Protein AF-A0A6G3WHV3-F1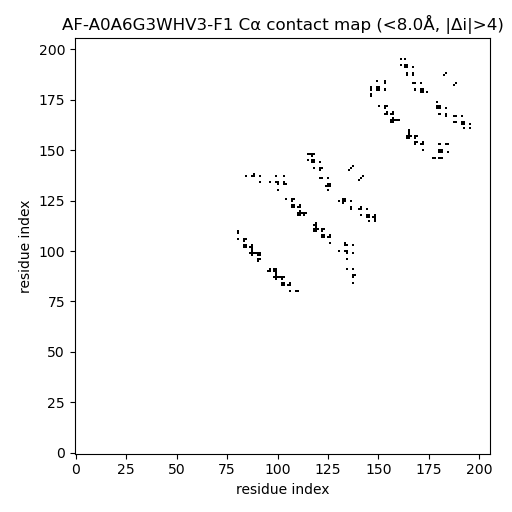 (afdb_monomer)

Secondary structure (DSSP, 8-state):
-HHHHHHHHHHHHHHHHHHHHHHHHHHHHHHHHHHHHHHHHHHHHHHHHHHHHHHHHHHHHHHHHHHHHHHHHHHHHHHHHHHHHHHHHHHHHTT-HHHHHHHHHHHHHHHTT-S-HHHHHHHHHHHHH-HHHHHHIIIIIHHHHHHHHHHHHHHHHHHHS-HHHHHHHHHHHH-S-TTHHHHIIIIIHHHHHHHHHHHHHHHHH-

pLDDT: mean 91.54, std 7.82, range [57.72, 98.31]

Organism: NCBI:txid2706086

InterPro domains:
  IPR005506 Protein of unknown function DUF312, ALF [PF03752] (105-144)

Sequence (206 aa):
ELATRSRVFAEEAMKAATTAADAVKEATDVEAAAREAEAARIEQDTEVGIIAARLKAAQEQEALKRIETQRTQSDQTAQEIRDLIARAQDAFTAGDEAKAVSSGREAAVKLLDSHGTWTRQAAEFALAAGDYEILNWIDVDRPAAQRQDDRETVLALAEMAAPDVAAGAHVALKSQDPDAASQFLEKGVTDTSVEENRVKVFTILG

Radius of gyration: 39.0 Å; Cα contacts (8 Å, |Δi|>4): 143; chains: 1; bounding box: 93×37×110 Å

Mean predicted aligned error: 10.28 Å

Solvent-accessible surface area (backbone atoms only — not comparable to full-atom values): 10532 Å² total; per-residue (Å²): 108,70,71,61,52,52,51,52,53,52,54,51,50,51,52,51,50,50,52,52,51,51,51,52,50,52,51,52,55,52,49,53,51,50,52,54,54,50,53,54,48,52,53,51,53,47,53,52,48,52,51,53,50,52,52,51,52,52,52,49,54,52,52,50,51,51,52,50,53,51,48,52,51,51,53,49,52,54,47,52,42,51,53,25,44,50,50,11,45,53,24,45,77,70,67,37,54,71,56,12,31,55,30,28,50,54,27,29,60,63,32,57,77,44,90,37,64,43,38,18,50,44,24,52,53,21,71,73,72,38,63,69,39,27,52,46,29,66,71,49,44,43,59,53,18,46,44,52,34,31,42,52,51,36,51,54,42,36,76,72,45,59,70,54,35,16,53,52,30,54,52,28,71,68,45,87,54,75,57,34,31,51,53,32,70,76,47,45,50,63,70,39,37,50,66,60,51,50,54,51,52,53,63,76,76,104

Nearest PDB structures (foldseek):
  8w22-assembly1_A  TM=8.937E-01  e=5.347E-03  Streptomyces coelicolor A3(2)
  8w20-assembly1_A  TM=7.762E-01  e=5.638E-03  Streptomyces coelicolor A3(2)

Structure (mmCIF, N/CA/C/O backbone):
data_AF-A0A6G3WHV3-F1
#
_entry.id   AF-A0A6G3WHV3-F1
#
loop_
_atom_site.group_PDB
_atom_site.id
_atom_site.type_symbol
_atom_site.label_atom_id
_atom_site.label_alt_id
_atom_site.label_comp_id
_atom_site.label_asym_id
_atom_site.label_entity_id
_atom_site.label_seq_id
_atom_site.pdbx_PDB_ins_code
_atom_site.Cartn_x
_atom_site.Cartn_y
_atom_site.Cartn_z
_atom_site.occupancy
_atom_site.B_iso_or_equiv
_atom_site.auth_seq_id
_atom_site.auth_comp_id
_atom_site.auth_asym_id
_atom_site.auth_atom_id
_atom_site.pdbx_PDB_model_num
ATOM 1 N N . GLU A 1 1 ? -67.175 0.114 79.453 1.00 65.12 1 GLU A N 1
ATOM 2 C CA . GLU A 1 1 ? -66.944 0.341 78.006 1.00 65.12 1 GLU A CA 1
ATOM 3 C C . GLU A 1 1 ? -65.595 0.973 77.671 1.00 65.12 1 GLU A C 1
ATOM 5 O O . GLU A 1 1 ? -64.853 0.362 76.915 1.00 65.12 1 GLU A O 1
ATOM 10 N N . LEU A 1 2 ? -65.244 2.150 78.211 1.00 71.25 2 LEU A N 1
ATOM 11 C CA . LEU A 1 2 ? -63.997 2.858 77.851 1.00 71.25 2 LEU A CA 1
ATOM 12 C C . LEU A 1 2 ? -62.715 2.044 78.114 1.00 71.25 2 LEU A C 1
ATOM 14 O O . LEU A 1 2 ? -61.867 1.939 77.232 1.00 71.25 2 LEU A O 1
ATOM 18 N N . ALA A 1 3 ? -62.604 1.399 79.280 1.00 74.81 3 ALA A N 1
ATOM 19 C CA . ALA A 1 3 ? -61.461 0.538 79.609 1.00 74.81 3 ALA A CA 1
ATOM 20 C C . ALA A 1 3 ? -61.345 -0.680 78.671 1.00 74.81 3 ALA A C 1
ATOM 22 O O . ALA A 1 3 ? -60.249 -1.073 78.280 1.00 74.81 3 ALA A O 1
ATOM 23 N N . THR A 1 4 ? -62.481 -1.245 78.253 1.00 80.06 4 THR A N 1
ATOM 24 C CA . THR A 1 4 ? -62.535 -2.379 77.322 1.00 80.06 4 THR A CA 1
ATOM 25 C C . THR A 1 4 ? -62.084 -1.974 75.919 1.00 80.06 4 THR A C 1
ATOM 27 O O . THR A 1 4 ? -61.314 -2.704 75.308 1.00 80.06 4 THR A O 1
ATOM 30 N N . ARG A 1 5 ? -62.507 -0.799 75.425 1.00 80.25 5 ARG A N 1
ATOM 31 C CA . ARG A 1 5 ? -62.073 -0.270 74.118 1.00 80.25 5 ARG A CA 1
ATOM 32 C C . ARG A 1 5 ? -60.584 0.087 74.111 1.00 80.25 5 ARG A C 1
ATOM 34 O O . ARG A 1 5 ? -59.896 -0.251 73.160 1.00 80.25 5 ARG A O 1
ATOM 41 N N . SER A 1 6 ? -60.079 0.701 75.184 1.00 84.19 6 SER A N 1
ATOM 42 C CA . SER A 1 6 ? -58.651 1.027 75.331 1.00 84.19 6 SER A CA 1
ATOM 43 C C . SER A 1 6 ? -57.758 -0.220 75.268 1.00 84.19 6 SER A C 1
ATOM 45 O O . SER A 1 6 ? -56.767 -0.234 74.543 1.00 84.19 6 SER A O 1
ATOM 47 N N . ARG A 1 7 ? -58.159 -1.310 75.942 1.00 89.19 7 ARG A N 1
ATOM 48 C CA . ARG A 1 7 ? -57.462 -2.604 75.865 1.00 89.19 7 ARG A CA 1
ATOM 49 C C . ARG A 1 7 ? -57.405 -3.153 74.436 1.00 89.19 7 ARG A C 1
ATOM 51 O O . ARG A 1 7 ? -56.344 -3.577 74.002 1.00 89.19 7 ARG A O 1
ATOM 58 N N . VAL A 1 8 ? -58.519 -3.106 73.703 1.00 89.06 8 VAL A N 1
ATOM 59 C CA . VAL A 1 8 ? -58.585 -3.589 72.311 1.00 89.06 8 VAL A CA 1
ATOM 60 C C . VAL A 1 8 ? -57.681 -2.767 71.389 1.00 89.06 8 VAL A C 1
ATOM 62 O O . VAL A 1 8 ? -56.948 -3.340 70.591 1.00 89.06 8 VAL A O 1
ATOM 65 N N . PHE A 1 9 ? -57.667 -1.437 71.522 1.00 87.88 9 PHE A N 1
ATOM 66 C CA . PHE A 1 9 ? -56.757 -0.593 70.738 1.00 87.88 9 PHE A CA 1
ATOM 67 C C . PHE A 1 9 ? -55.283 -0.857 71.061 1.00 87.88 9 PHE A C 1
ATOM 69 O O . PHE A 1 9 ? -54.458 -0.850 70.153 1.00 87.88 9 PHE A O 1
ATOM 76 N N . ALA A 1 10 ? -54.948 -1.114 72.328 1.00 88.50 10 ALA A N 1
ATOM 77 C CA . ALA A 1 10 ? -53.590 -1.479 72.720 1.00 88.50 10 ALA A CA 1
ATOM 78 C C . ALA A 1 10 ? -53.169 -2.849 72.151 1.00 88.50 10 ALA A C 1
ATOM 80 O O . ALA A 1 10 ? -52.043 -2.990 71.680 1.00 88.50 10 ALA A O 1
ATOM 81 N N . GLU A 1 11 ? -54.069 -3.837 72.149 1.00 91.56 11 GLU A N 1
ATOM 82 C CA . GLU A 1 11 ? -53.835 -5.161 71.551 1.00 91.56 11 GLU A CA 1
ATOM 83 C C . GLU A 1 11 ? -53.619 -5.071 70.028 1.00 91.56 11 GLU A C 1
ATOM 85 O O . GLU A 1 11 ? -52.660 -5.645 69.513 1.00 91.56 11 GLU A O 1
ATOM 90 N N . GLU A 1 12 ? -54.439 -4.296 69.311 1.00 93.31 12 GLU A N 1
ATOM 91 C CA . GLU A 1 12 ? -54.278 -4.062 67.866 1.00 93.31 12 GLU A CA 1
ATOM 92 C C . GLU A 1 12 ? -53.008 -3.261 67.536 1.00 93.31 12 GLU A C 1
ATOM 94 O O . GLU A 1 12 ? -52.295 -3.592 66.590 1.00 93.31 12 GLU A O 1
ATOM 99 N N . ALA A 1 13 ? -52.666 -2.247 68.339 1.00 92.69 13 ALA A N 1
ATOM 100 C CA . ALA A 1 13 ? -51.432 -1.481 68.162 1.00 92.69 13 ALA A CA 1
ATOM 101 C C . ALA A 1 13 ? -50.183 -2.353 68.363 1.00 92.69 13 ALA A C 1
ATOM 103 O O . ALA A 1 13 ? -49.239 -2.259 67.579 1.00 92.69 13 ALA A O 1
ATOM 104 N N . MET A 1 14 ? -50.192 -3.237 69.367 1.00 93.81 14 MET A N 1
ATOM 105 C CA . MET A 1 14 ? -49.125 -4.221 69.565 1.00 93.81 14 MET A CA 1
ATOM 106 C C . MET A 1 14 ? -49.017 -5.162 68.366 1.00 93.81 14 MET A C 1
ATOM 108 O O . MET A 1 14 ? -47.921 -5.381 67.864 1.00 93.81 14 MET A O 1
ATOM 112 N N . LYS A 1 15 ? -50.146 -5.656 67.850 1.00 95.06 15 LYS A N 1
ATOM 113 C CA . LYS A 1 15 ? -50.180 -6.544 66.682 1.00 95.06 15 LYS A CA 1
ATOM 114 C C . LYS A 1 15 ? -49.636 -5.871 65.416 1.00 95.06 15 LYS A C 1
ATOM 116 O O . LYS A 1 15 ? -48.851 -6.475 64.684 1.00 95.06 15 LYS A O 1
ATOM 121 N N . ALA A 1 16 ? -50.005 -4.612 65.181 1.00 94.25 16 ALA A N 1
ATOM 122 C CA . ALA A 1 16 ? -49.479 -3.808 64.081 1.00 94.25 16 ALA A CA 1
ATOM 123 C C . ALA A 1 16 ? -47.974 -3.537 64.237 1.00 94.25 16 ALA A C 1
ATOM 125 O O . ALA A 1 16 ? -47.233 -3.645 63.263 1.00 94.25 16 ALA A O 1
ATOM 126 N N . ALA A 1 17 ? -47.506 -3.248 65.457 1.00 93.75 17 ALA A N 1
ATOM 127 C CA . ALA A 1 17 ? -46.086 -3.054 65.742 1.00 93.75 17 ALA A CA 1
ATOM 128 C C . ALA A 1 17 ? -45.267 -4.335 65.517 1.00 93.75 17 ALA A C 1
ATOM 130 O O . ALA A 1 17 ? -44.199 -4.267 64.913 1.00 93.75 17 ALA A O 1
ATOM 131 N N . THR A 1 18 ? -45.774 -5.501 65.935 1.00 95.38 18 THR A N 1
ATOM 132 C CA . THR A 1 18 ? -45.138 -6.797 65.648 1.00 95.38 18 THR A CA 1
ATOM 133 C C . THR A 1 18 ? -45.083 -7.057 64.146 1.00 95.38 18 THR A C 1
ATOM 135 O O . THR A 1 18 ? -44.019 -7.362 63.628 1.00 95.38 18 THR A O 1
ATOM 138 N N . THR A 1 19 ? -46.184 -6.813 63.427 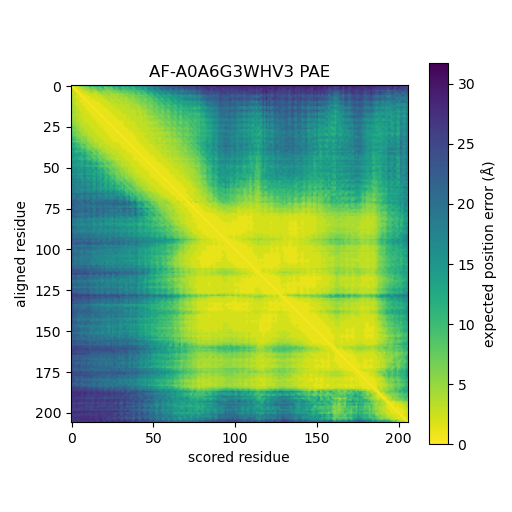1.00 96.81 19 THR A N 1
ATOM 139 C CA . THR A 1 19 ? -46.229 -6.963 61.961 1.00 96.81 19 THR A CA 1
ATOM 140 C C . THR A 1 19 ? -45.210 -6.054 61.266 1.00 96.81 19 THR A C 1
ATOM 142 O O . THR A 1 19 ? -44.529 -6.481 60.340 1.00 96.81 19 THR A O 1
ATOM 145 N N . ALA A 1 20 ? -45.073 -4.802 61.713 1.00 95.19 20 ALA A N 1
ATOM 146 C CA . ALA A 1 20 ? -44.086 -3.876 61.167 1.00 95.19 20 ALA A CA 1
ATOM 147 C C . ALA A 1 20 ? -42.644 -4.324 61.463 1.00 95.19 20 ALA A C 1
ATOM 149 O O . ALA A 1 20 ? -41.784 -4.214 60.593 1.00 95.19 20 ALA A O 1
ATOM 150 N N . ALA A 1 21 ? -42.379 -4.846 62.664 1.00 95.25 21 ALA A N 1
ATOM 151 C CA . ALA A 1 21 ? -41.070 -5.387 63.021 1.00 95.25 21 ALA A CA 1
ATOM 152 C C . ALA A 1 21 ? -40.713 -6.625 62.179 1.00 95.25 21 ALA A C 1
ATOM 154 O O . ALA A 1 21 ? -39.588 -6.721 61.687 1.00 95.25 21 ALA A O 1
ATOM 155 N N . ASP A 1 22 ? -41.677 -7.521 61.960 1.00 96.50 22 ASP A N 1
ATOM 156 C CA . ASP A 1 22 ? -41.508 -8.706 61.116 1.00 96.50 22 ASP A CA 1
ATOM 157 C C . ASP A 1 22 ? -41.263 -8.313 59.650 1.00 96.50 22 ASP A C 1
ATOM 159 O O . ASP A 1 22 ? -40.340 -8.827 59.023 1.00 96.50 22 ASP A O 1
ATOM 163 N N . ALA A 1 23 ? -41.998 -7.325 59.127 1.00 97.19 23 ALA A N 1
ATOM 164 C CA . ALA A 1 23 ? -41.798 -6.812 57.771 1.00 97.19 23 ALA A CA 1
ATOM 165 C C . ALA A 1 23 ? -40.420 -6.152 57.578 1.00 97.19 23 ALA A C 1
ATOM 167 O O . ALA A 1 23 ? -39.795 -6.323 56.533 1.00 97.19 23 ALA A O 1
ATOM 168 N N . VAL A 1 24 ? -39.917 -5.412 58.577 1.00 97.19 24 VAL A N 1
ATOM 169 C CA . VAL A 1 24 ? -38.554 -4.851 58.534 1.00 97.19 24 VAL A CA 1
ATOM 170 C C . VAL A 1 24 ? -37.514 -5.968 58.515 1.00 97.19 24 VAL A C 1
ATOM 172 O O . VAL A 1 24 ? -36.553 -5.877 57.754 1.00 97.19 24 VAL A O 1
ATOM 175 N N . LYS A 1 25 ? -37.718 -7.026 59.307 1.00 96.75 25 LYS A N 1
ATOM 176 C CA . LYS A 1 25 ? -36.829 -8.189 59.327 1.00 96.75 25 LYS A CA 1
ATOM 177 C C . LYS A 1 25 ? -36.799 -8.903 57.971 1.00 96.75 25 LYS A C 1
ATOM 179 O O . LYS A 1 25 ? -35.718 -9.143 57.439 1.00 96.75 25 LYS A O 1
ATOM 184 N N . GLU A 1 26 ? -37.962 -9.172 57.379 1.00 97.31 26 GLU A N 1
ATOM 185 C CA . GLU A 1 26 ? -38.044 -9.751 56.031 1.00 97.31 26 GLU A CA 1
ATOM 186 C C . GLU A 1 26 ? -37.370 -8.853 54.987 1.00 97.31 26 GLU A C 1
ATOM 188 O O . GLU A 1 26 ? -36.633 -9.346 54.137 1.00 97.31 26 GLU A O 1
ATOM 193 N N . ALA A 1 27 ? -37.557 -7.531 55.067 1.00 96.75 27 ALA A N 1
ATOM 194 C CA . ALA A 1 27 ? -36.909 -6.594 54.154 1.00 96.75 27 ALA A CA 1
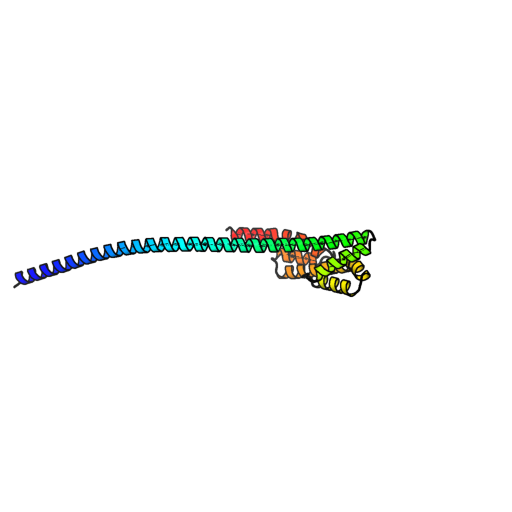ATOM 195 C C . ALA A 1 27 ? -35.375 -6.630 54.267 1.00 96.75 27 ALA A C 1
ATOM 197 O O . ALA A 1 27 ? -34.697 -6.599 53.240 1.00 96.75 27 ALA A O 1
ATOM 198 N N . THR A 1 28 ? -34.818 -6.733 55.481 1.00 97.50 28 THR A N 1
ATOM 199 C CA . THR A 1 28 ? -33.366 -6.901 55.670 1.00 97.50 28 THR A CA 1
ATOM 200 C C . THR A 1 28 ? -32.851 -8.235 55.137 1.00 97.50 28 THR A C 1
ATOM 202 O O . THR A 1 28 ? -31.781 -8.266 54.534 1.00 97.50 28 THR A O 1
ATOM 205 N N . ASP A 1 29 ? -33.616 -9.318 55.290 1.00 96.62 29 ASP A N 1
ATOM 206 C CA . ASP A 1 29 ? -33.229 -10.636 54.779 1.00 96.62 29 ASP A CA 1
ATOM 207 C C . ASP A 1 29 ? -33.247 -10.660 53.235 1.00 96.62 29 ASP A C 1
ATOM 209 O O . ASP A 1 29 ? -32.316 -11.167 52.604 1.00 96.62 29 ASP A O 1
ATOM 213 N N . VAL A 1 30 ? -34.263 -10.048 52.609 1.00 97.56 30 VAL A N 1
ATOM 214 C CA . VAL A 1 30 ? -34.353 -9.895 51.144 1.00 97.56 30 VAL A CA 1
ATOM 215 C C . VAL A 1 30 ? -33.222 -9.023 50.605 1.00 97.56 30 VAL A C 1
ATOM 217 O O . VAL A 1 30 ? -32.646 -9.340 49.565 1.00 97.56 30 VAL A O 1
ATOM 220 N N . GLU A 1 31 ? -32.887 -7.932 51.293 1.00 97.38 31 GLU A N 1
ATOM 221 C CA . GLU A 1 31 ? -31.805 -7.034 50.889 1.00 97.38 31 GLU A CA 1
ATOM 222 C C . GLU A 1 31 ? -30.437 -7.724 50.944 1.00 97.38 31 GLU A C 1
ATOM 224 O O . GLU A 1 31 ? -29.670 -7.631 49.981 1.00 97.38 31 GLU A O 1
ATOM 229 N N . ALA A 1 32 ? -30.170 -8.493 52.004 1.00 96.88 32 ALA A N 1
ATOM 230 C CA . ALA A 1 32 ? -28.958 -9.295 52.123 1.00 96.88 32 ALA A CA 1
ATOM 231 C C . ALA A 1 32 ? -28.847 -10.330 50.989 1.00 96.88 32 ALA A C 1
ATOM 233 O O . ALA A 1 32 ? -27.817 -10.393 50.313 1.00 96.88 32 ALA A O 1
ATOM 234 N N . ALA A 1 33 ? -29.925 -11.074 50.716 1.00 96.19 33 ALA A N 1
ATOM 235 C CA . ALA A 1 33 ? -29.966 -12.051 49.627 1.00 96.19 33 ALA A CA 1
ATOM 236 C C . ALA A 1 33 ? -29.797 -11.398 48.242 1.00 96.19 33 ALA A C 1
ATOM 238 O O . ALA A 1 33 ? -29.106 -11.936 47.375 1.00 96.19 33 ALA A O 1
ATOM 239 N N . ALA A 1 34 ? -30.390 -10.220 48.024 1.00 96.69 34 ALA A N 1
ATOM 240 C CA . ALA A 1 34 ? -30.251 -9.478 46.775 1.00 96.69 34 ALA A CA 1
ATOM 241 C C . ALA A 1 34 ? -28.811 -8.996 46.551 1.00 96.69 34 ALA A C 1
ATOM 243 O O . ALA A 1 34 ? -28.310 -9.086 45.431 1.00 96.69 34 ALA A O 1
ATOM 244 N N . ARG A 1 35 ? -28.121 -8.524 47.600 1.00 97.06 35 ARG A N 1
ATOM 245 C CA . ARG A 1 35 ? -26.704 -8.137 47.506 1.00 97.06 35 ARG A CA 1
ATOM 246 C C . ARG A 1 35 ? -25.796 -9.323 47.200 1.00 97.06 35 ARG A C 1
ATOM 248 O O . ARG A 1 35 ? -24.875 -9.172 46.404 1.00 97.06 35 ARG A O 1
ATOM 255 N N . GLU A 1 36 ? -26.052 -10.480 47.803 1.00 96.50 36 GLU A N 1
ATOM 256 C CA . GLU A 1 36 ? -25.298 -11.707 47.522 1.00 96.50 36 GLU A CA 1
ATOM 257 C C . GLU A 1 36 ? -25.496 -12.162 46.066 1.00 96.50 36 GLU A C 1
ATOM 259 O O . GLU A 1 36 ? -24.523 -12.433 45.362 1.00 96.50 36 GLU A O 1
ATOM 264 N N . ALA A 1 37 ? -26.740 -12.151 45.575 1.00 95.69 37 ALA A N 1
ATOM 265 C CA . ALA A 1 37 ? -27.050 -12.481 44.185 1.00 95.69 37 ALA A CA 1
ATOM 266 C C . ALA A 1 37 ? -26.428 -11.489 43.185 1.00 95.69 37 ALA A C 1
ATOM 268 O O . ALA A 1 37 ? -25.916 -11.897 42.142 1.00 95.69 37 ALA A O 1
ATOM 269 N N . GLU A 1 38 ? -26.448 -10.190 43.496 1.00 97.12 38 GLU A N 1
ATOM 270 C CA . GLU A 1 38 ? -25.820 -9.157 42.669 1.00 97.12 38 GLU A CA 1
ATOM 271 C C . GLU A 1 38 ? -24.296 -9.328 42.625 1.00 97.12 38 GLU A C 1
ATOM 273 O O . GLU A 1 38 ? -23.710 -9.250 41.548 1.00 97.12 38 GLU A O 1
ATOM 278 N N . ALA A 1 39 ? -23.655 -9.627 43.761 1.00 95.75 39 ALA A N 1
ATOM 279 C CA . ALA A 1 39 ? -22.220 -9.898 43.816 1.00 95.75 39 ALA A CA 1
ATOM 280 C C . ALA A 1 39 ? -21.834 -11.098 42.935 1.00 95.75 39 ALA A C 1
ATOM 282 O O . ALA A 1 39 ? -20.901 -10.991 42.139 1.00 95.75 39 ALA A O 1
ATOM 283 N N . ALA A 1 40 ? -22.598 -12.194 43.008 1.00 95.06 40 ALA A N 1
ATOM 284 C CA . ALA A 1 40 ? -22.387 -13.367 42.162 1.00 95.06 40 ALA A CA 1
ATOM 285 C C . ALA A 1 40 ? -22.577 -13.053 40.666 1.00 95.06 40 ALA A C 1
ATOM 287 O O . ALA A 1 40 ? -21.802 -13.517 39.828 1.00 95.06 40 ALA A O 1
ATOM 288 N N . ARG A 1 41 ? -23.574 -12.226 40.312 1.00 95.94 41 ARG A N 1
ATOM 289 C CA . ARG A 1 41 ? -23.794 -11.807 38.919 1.00 95.94 41 ARG A CA 1
ATOM 290 C C . ARG A 1 41 ? -22.649 -10.938 38.403 1.00 95.94 41 ARG A C 1
ATOM 292 O O . ARG A 1 41 ? -22.173 -11.171 37.298 1.00 95.94 41 ARG A O 1
ATOM 299 N N . ILE A 1 42 ? -22.180 -9.977 39.202 1.00 96.31 42 ILE A N 1
ATOM 300 C CA . ILE A 1 42 ? -21.041 -9.117 38.849 1.00 96.31 42 ILE A CA 1
ATOM 301 C C . ILE A 1 42 ? -19.783 -9.957 38.615 1.00 96.31 42 ILE A C 1
ATOM 303 O O . ILE A 1 42 ? -19.059 -9.703 37.652 1.00 96.31 42 ILE A O 1
ATOM 307 N N . GLU A 1 43 ? -19.517 -10.949 39.466 1.00 95.88 43 GLU A N 1
ATOM 308 C CA . GLU A 1 43 ? -18.375 -11.854 39.305 1.00 95.88 43 GLU A CA 1
ATOM 309 C C . GLU A 1 43 ? -18.464 -12.621 37.979 1.00 95.88 43 GLU A C 1
ATOM 311 O O . GLU A 1 43 ? -17.537 -12.558 37.168 1.00 95.88 43 GLU A O 1
ATOM 316 N N . GLN A 1 44 ? -19.615 -13.235 37.691 1.00 95.19 44 GLN A N 1
ATOM 317 C CA . GLN A 1 44 ? -19.836 -13.966 36.445 1.00 95.19 44 GLN A CA 1
ATOM 318 C C . GLN A 1 44 ? -19.731 -13.064 35.202 1.00 95.19 44 GLN A C 1
ATOM 320 O O . GLN A 1 44 ? -19.059 -13.415 34.229 1.00 95.19 44 GLN A O 1
ATOM 325 N N . ASP A 1 45 ? -20.362 -11.889 35.225 1.00 95.88 45 ASP A N 1
ATOM 326 C CA . ASP A 1 45 ? -20.307 -10.922 34.125 1.00 95.88 45 ASP A CA 1
ATOM 327 C C . ASP A 1 45 ? -18.874 -10.419 33.902 1.00 95.88 45 ASP A C 1
ATOM 329 O O . ASP A 1 45 ? -18.445 -10.225 32.760 1.00 95.88 45 ASP A O 1
ATOM 333 N N . THR A 1 46 ? -18.100 -10.263 34.980 1.00 96.31 46 THR A N 1
ATOM 334 C CA . THR A 1 46 ? -16.683 -9.887 34.915 1.00 96.31 46 THR A CA 1
ATOM 335 C C . THR A 1 46 ? -15.858 -10.984 34.253 1.00 96.31 46 THR A C 1
ATOM 337 O O . THR A 1 46 ? -15.063 -10.692 33.356 1.00 96.31 46 THR A O 1
ATOM 340 N N . GLU A 1 47 ? -16.057 -12.249 34.627 1.00 95.50 47 GLU A N 1
ATOM 341 C CA . GLU A 1 47 ? -15.372 -13.381 33.996 1.00 95.50 47 GLU A CA 1
ATOM 342 C C . GLU A 1 47 ? -15.687 -13.471 32.499 1.00 95.50 47 GLU A C 1
ATOM 344 O O . GLU A 1 47 ? -14.773 -13.556 31.669 1.00 95.50 47 GLU A O 1
ATOM 349 N N . VAL A 1 48 ? -16.969 -13.376 32.134 1.00 96.75 48 VAL A N 1
ATOM 350 C CA . VAL A 1 48 ? -17.414 -13.370 30.734 1.00 96.75 48 VAL A CA 1
ATOM 351 C C . VAL A 1 48 ? -16.813 -12.182 29.982 1.00 96.75 48 VAL A C 1
ATOM 353 O O . VAL A 1 48 ? -16.302 -12.349 28.870 1.00 96.75 48 VAL A O 1
ATOM 356 N N . GLY A 1 49 ? -16.809 -10.995 30.592 1.00 95.88 49 GLY A N 1
ATOM 357 C CA . GLY A 1 49 ? -16.217 -9.784 30.031 1.00 95.88 49 GLY A CA 1
ATOM 358 C C . GLY A 1 49 ? -14.718 -9.928 29.766 1.00 95.88 49 GLY A C 1
ATOM 359 O O . GLY A 1 49 ? -14.250 -9.579 28.680 1.00 95.88 49 GLY A O 1
ATOM 360 N N . ILE A 1 50 ? -13.965 -10.509 30.705 1.00 97.38 50 ILE A N 1
ATOM 361 C CA . ILE A 1 50 ? -12.527 -10.773 30.552 1.00 97.38 50 ILE A CA 1
ATOM 362 C C . ILE A 1 50 ? -12.273 -11.773 29.419 1.00 97.38 50 ILE A C 1
ATOM 364 O O . ILE A 1 50 ? -11.380 -11.551 28.597 1.00 97.38 50 ILE A O 1
ATOM 368 N N . ILE A 1 51 ? -13.044 -12.862 29.344 1.00 96.25 51 ILE A N 1
ATOM 369 C CA . ILE A 1 51 ? -12.913 -13.860 28.271 1.00 96.25 51 ILE A CA 1
ATOM 370 C C . ILE A 1 51 ? -13.206 -13.217 26.911 1.00 96.25 51 ILE A C 1
ATOM 372 O O . ILE A 1 51 ? -12.421 -13.376 25.973 1.00 96.25 51 ILE A O 1
ATOM 376 N N . ALA A 1 52 ? -14.287 -12.441 26.810 1.00 96.19 52 ALA A N 1
ATOM 377 C CA . ALA A 1 52 ? -14.656 -11.735 25.588 1.00 96.19 52 ALA A CA 1
ATOM 378 C C . ALA A 1 52 ? -13.587 -10.713 25.167 1.00 96.19 52 ALA A C 1
ATOM 380 O O . ALA A 1 52 ? -13.244 -10.634 23.985 1.00 96.19 52 ALA A O 1
ATOM 381 N N . ALA A 1 53 ? -13.022 -9.962 26.117 1.00 95.44 53 ALA A N 1
ATOM 382 C CA . ALA A 1 53 ? -11.946 -9.011 25.857 1.00 95.44 53 ALA A CA 1
ATOM 383 C C . ALA A 1 53 ? -10.676 -9.711 25.351 1.00 95.44 53 ALA A C 1
ATOM 385 O O . ALA A 1 53 ? -10.100 -9.287 24.350 1.00 95.44 53 ALA A O 1
ATOM 386 N N . ARG A 1 54 ? -10.274 -10.823 25.981 1.00 96.00 54 ARG A N 1
ATOM 387 C CA . ARG A 1 54 ? -9.122 -11.627 25.538 1.00 96.00 54 ARG A CA 1
ATOM 388 C C . ARG A 1 54 ? -9.329 -12.206 24.143 1.00 96.00 54 ARG A C 1
ATOM 390 O O . ARG A 1 54 ? -8.403 -12.177 23.336 1.00 96.00 54 ARG A O 1
ATOM 397 N N . LEU A 1 55 ? -10.533 -12.693 23.842 1.00 96.62 55 LEU A N 1
ATOM 398 C CA . LEU A 1 55 ? -10.866 -13.205 22.515 1.00 96.62 55 LEU A CA 1
ATOM 399 C C . LEU A 1 55 ? -10.773 -12.104 21.451 1.00 96.62 55 LEU A C 1
ATOM 401 O O . LEU A 1 55 ? -10.149 -12.319 20.415 1.00 96.62 55 LEU A O 1
ATOM 405 N N . LYS A 1 56 ? -11.339 -10.921 21.718 1.00 95.06 56 LYS A N 1
ATOM 406 C CA . LYS A 1 56 ? -11.242 -9.769 20.808 1.00 95.06 56 LYS A CA 1
ATOM 407 C C . LYS A 1 56 ? -9.794 -9.335 20.590 1.00 95.06 56 LYS A C 1
ATOM 409 O O . LYS A 1 56 ? -9.392 -9.158 19.446 1.00 95.06 56 LYS A O 1
ATOM 414 N N . ALA A 1 57 ? -8.999 -9.245 21.656 1.00 95.56 57 ALA A N 1
ATOM 415 C CA . ALA A 1 57 ? -7.581 -8.903 21.554 1.00 95.56 57 ALA A CA 1
ATOM 416 C C . ALA A 1 57 ? -6.800 -9.925 20.707 1.00 95.56 57 ALA A C 1
ATOM 418 O O . ALA A 1 57 ? -5.981 -9.545 19.874 1.00 95.56 57 ALA A O 1
ATOM 419 N N . ALA A 1 58 ? -7.078 -11.224 20.864 1.00 95.56 58 ALA A N 1
ATOM 420 C CA . ALA A 1 58 ? -6.460 -12.263 20.041 1.00 95.56 58 ALA A CA 1
ATOM 421 C C . ALA A 1 58 ? -6.872 -12.159 18.560 1.00 95.56 58 ALA A C 1
ATOM 423 O O . ALA A 1 58 ? -6.033 -12.313 17.673 1.00 95.56 58 ALA A O 1
ATOM 424 N N . GLN A 1 59 ? -8.146 -11.861 18.282 1.00 95.19 59 GLN A N 1
ATOM 425 C CA . GLN A 1 59 ? -8.643 -11.642 16.919 1.00 95.19 59 GLN A CA 1
ATOM 426 C C . GLN A 1 59 ? -8.002 -10.417 16.259 1.00 95.19 59 GLN A C 1
ATOM 428 O O . GLN A 1 59 ? -7.637 -10.482 15.086 1.00 95.19 59 GLN A O 1
ATOM 433 N N . GLU A 1 60 ? -7.846 -9.323 17.004 1.00 93.69 60 GLU A N 1
ATOM 434 C CA . GLU A 1 60 ? -7.174 -8.111 16.537 1.00 93.69 60 GLU A CA 1
ATOM 435 C C . GLU A 1 60 ? -5.705 -8.386 16.210 1.00 93.69 60 GLU A C 1
ATOM 437 O O . GLU A 1 60 ? -5.257 -8.075 15.110 1.00 93.69 60 GLU A O 1
ATOM 442 N N . GLN A 1 61 ? -4.971 -9.057 17.104 1.00 92.75 61 GLN A N 1
ATOM 443 C CA . GLN A 1 61 ? -3.581 -9.444 16.844 1.00 92.75 61 GLN A CA 1
ATOM 444 C C . GLN A 1 61 ? -3.444 -10.312 15.593 1.00 92.75 61 GLN A C 1
ATOM 446 O O . GLN A 1 61 ? -2.522 -10.124 14.804 1.00 92.75 61 GLN A O 1
ATOM 451 N N . GLU A 1 62 ? -4.358 -11.257 15.393 1.00 93.56 62 GLU A N 1
ATOM 452 C CA . GLU A 1 62 ? -4.346 -12.108 14.210 1.00 93.56 62 GLU A CA 1
ATOM 453 C C . GLU A 1 62 ? -4.673 -11.317 12.932 1.00 93.56 62 GLU A C 1
ATOM 455 O O . GLU A 1 62 ? -4.043 -11.516 11.894 1.00 93.56 62 GLU A O 1
ATOM 460 N N . ALA A 1 63 ? -5.612 -10.369 12.995 1.00 91.88 63 ALA A N 1
ATOM 461 C CA . ALA A 1 63 ? -5.893 -9.466 11.882 1.00 91.88 63 ALA A CA 1
ATOM 462 C C . ALA A 1 63 ? -4.676 -8.597 11.531 1.00 91.88 63 ALA A C 1
ATOM 464 O O . ALA A 1 63 ? -4.334 -8.482 10.354 1.00 91.88 63 ALA A O 1
ATOM 465 N N . LEU A 1 64 ? -3.989 -8.054 12.539 1.00 90.00 64 LEU A N 1
ATOM 466 C CA . LEU A 1 64 ? -2.769 -7.267 12.362 1.00 90.00 64 LEU A CA 1
ATOM 467 C C . LEU A 1 64 ? -1.649 -8.093 11.720 1.00 90.00 64 LEU A C 1
ATOM 469 O O . LEU A 1 64 ? -1.052 -7.636 10.750 1.00 90.00 64 LEU A O 1
ATOM 473 N N . LYS A 1 65 ? -1.418 -9.332 12.175 1.00 91.12 65 LYS A N 1
ATOM 474 C CA . LYS A 1 65 ? -0.425 -10.240 11.569 1.00 91.12 65 LYS A CA 1
ATOM 475 C C . LYS A 1 65 ? -0.723 -10.548 10.106 1.00 91.12 65 LYS A C 1
ATOM 477 O O . LYS A 1 65 ? 0.198 -10.616 9.291 1.00 91.12 65 LYS A O 1
ATOM 482 N N . ARG A 1 66 ? -2.000 -10.734 9.751 1.00 87.62 66 ARG A N 1
ATOM 483 C CA . ARG A 1 66 ? -2.401 -10.934 8.350 1.00 87.62 66 ARG A CA 1
ATOM 484 C C . ARG A 1 66 ? -2.106 -9.703 7.502 1.00 87.62 66 ARG A C 1
ATOM 486 O O . ARG A 1 66 ? -1.532 -9.852 6.429 1.00 87.62 66 ARG A O 1
ATOM 493 N N . ILE A 1 67 ? -2.455 -8.513 7.992 1.00 87.31 67 ILE A N 1
ATOM 494 C CA . ILE A 1 67 ? -2.158 -7.246 7.309 1.00 87.31 67 ILE A CA 1
ATOM 495 C C . ILE A 1 67 ? -0.646 -7.073 7.139 1.00 87.31 67 ILE A C 1
ATOM 497 O O . ILE A 1 67 ? -0.190 -6.737 6.051 1.00 87.31 67 ILE A O 1
ATOM 501 N N . GLU A 1 68 ? 0.138 -7.347 8.181 1.00 83.38 68 GLU A N 1
ATOM 502 C CA . GLU A 1 68 ? 1.599 -7.264 8.138 1.00 83.38 68 GLU A CA 1
ATOM 503 C C . GLU A 1 68 ? 2.188 -8.232 7.107 1.00 83.38 68 GLU A C 1
ATOM 505 O O . GLU A 1 68 ? 2.968 -7.817 6.253 1.00 83.38 68 GLU A O 1
ATOM 510 N N . THR A 1 69 ? 1.746 -9.493 7.117 1.00 85.75 69 THR A N 1
ATOM 511 C CA . THR A 1 69 ? 2.181 -10.508 6.145 1.00 85.75 69 THR A CA 1
ATOM 512 C C . THR A 1 69 ? 1.829 -10.097 4.717 1.00 85.75 69 THR A C 1
ATOM 514 O O . THR A 1 69 ? 2.665 -10.203 3.820 1.00 85.75 69 THR A O 1
ATOM 517 N N . GLN A 1 70 ? 0.611 -9.596 4.494 1.00 83.06 70 GLN A N 1
ATOM 518 C CA . GLN A 1 70 ? 0.175 -9.122 3.182 1.00 83.06 70 GLN A CA 1
ATOM 519 C C . GLN A 1 70 ? 0.998 -7.914 2.721 1.00 83.06 70 GLN A C 1
ATOM 521 O O . GLN A 1 70 ? 1.406 -7.866 1.562 1.00 83.06 70 GLN A O 1
ATOM 526 N N . ARG A 1 71 ? 1.304 -6.974 3.627 1.00 79.81 71 ARG A N 1
ATOM 527 C CA . ARG A 1 71 ? 2.187 -5.840 3.333 1.00 79.81 71 ARG A CA 1
ATOM 528 C C . ARG A 1 71 ? 3.576 -6.327 2.932 1.00 79.81 71 ARG A C 1
ATOM 530 O O . ARG A 1 71 ? 4.065 -5.932 1.885 1.00 79.81 71 ARG A O 1
ATOM 537 N N . THR A 1 72 ? 4.167 -7.257 3.686 1.00 83.62 72 THR A N 1
ATOM 538 C CA . THR A 1 72 ? 5.473 -7.845 3.351 1.00 83.62 72 THR A CA 1
ATOM 539 C C . THR A 1 72 ? 5.470 -8.532 1.986 1.00 83.62 72 THR A C 1
ATOM 541 O O . THR A 1 72 ? 6.418 -8.364 1.226 1.00 83.62 72 THR A O 1
ATOM 544 N N . GLN A 1 73 ? 4.418 -9.278 1.641 1.00 80.12 73 GLN A N 1
ATOM 545 C CA . GLN A 1 73 ? 4.305 -9.912 0.321 1.00 80.12 73 GLN A CA 1
ATOM 546 C C . GLN A 1 73 ? 4.184 -8.881 -0.808 1.00 80.12 73 GLN A C 1
ATOM 548 O O . GLN A 1 73 ? 4.823 -9.031 -1.850 1.00 80.12 73 GLN A O 1
ATOM 553 N N . SER A 1 74 ? 3.402 -7.821 -0.595 1.00 81.06 74 SER A N 1
ATOM 554 C CA . SER A 1 74 ? 3.297 -6.703 -1.536 1.00 81.06 74 SER A CA 1
ATOM 555 C C . SER A 1 74 ? 4.650 -6.012 -1.728 1.00 81.06 74 SER A C 1
ATOM 557 O O . SER A 1 74 ? 5.071 -5.785 -2.860 1.00 81.06 74 SER A O 1
ATOM 559 N N . ASP A 1 75 ? 5.369 -5.742 -0.636 1.00 82.56 75 ASP A N 1
ATOM 560 C CA . ASP A 1 75 ? 6.692 -5.111 -0.658 1.00 82.56 75 ASP A CA 1
ATOM 561 C C . ASP A 1 75 ? 7.722 -5.987 -1.387 1.00 82.56 75 ASP A C 1
ATOM 563 O O . ASP A 1 75 ? 8.508 -5.487 -2.194 1.00 82.56 75 ASP A O 1
ATOM 567 N N . GLN A 1 76 ? 7.694 -7.303 -1.149 1.00 82.06 76 GLN A N 1
ATOM 568 C CA . GLN A 1 76 ? 8.544 -8.280 -1.837 1.00 82.06 76 GLN A CA 1
ATOM 569 C C . GLN A 1 76 ? 8.246 -8.337 -3.334 1.00 82.06 76 GLN A C 1
ATOM 571 O O . GLN A 1 76 ? 9.173 -8.316 -4.137 1.00 82.06 76 GLN A O 1
ATOM 576 N N . THR A 1 77 ? 6.967 -8.365 -3.712 1.00 85.56 77 THR A N 1
ATOM 577 C CA . THR A 1 77 ? 6.551 -8.369 -5.122 1.00 85.56 77 THR A CA 1
ATOM 578 C C . THR A 1 77 ? 7.005 -7.085 -5.815 1.00 85.56 77 THR A C 1
ATOM 580 O O . THR A 1 77 ? 7.584 -7.130 -6.899 1.00 85.56 77 THR A O 1
ATOM 583 N N . ALA A 1 78 ? 6.824 -5.934 -5.162 1.00 89.31 78 ALA A N 1
ATOM 584 C CA . ALA A 1 78 ? 7.300 -4.654 -5.672 1.00 89.31 78 ALA A CA 1
ATOM 585 C C . ALA A 1 78 ? 8.831 -4.628 -5.819 1.00 89.31 78 ALA A C 1
ATOM 587 O O . ALA A 1 78 ? 9.346 -4.092 -6.802 1.00 89.31 78 ALA A O 1
ATOM 588 N N . GLN A 1 79 ? 9.568 -5.223 -4.875 1.00 91.19 79 GLN A N 1
ATOM 589 C CA . GLN A 1 79 ? 11.022 -5.332 -4.967 1.00 91.19 79 GLN A CA 1
ATOM 590 C C . GLN A 1 79 ? 11.460 -6.247 -6.113 1.00 91.19 79 GLN A C 1
ATOM 592 O O . GLN A 1 79 ? 12.334 -5.866 -6.883 1.00 91.19 79 GLN A O 1
ATOM 597 N N . GLU A 1 80 ? 10.820 -7.403 -6.279 1.00 94.12 80 GLU A N 1
ATOM 598 C CA . GLU A 1 80 ? 11.109 -8.333 -7.373 1.00 94.12 80 GLU A CA 1
ATOM 599 C C . GLU A 1 80 ? 10.923 -7.663 -8.745 1.00 94.12 80 GLU A C 1
ATOM 601 O O . GLU A 1 80 ? 11.762 -7.822 -9.634 1.00 94.12 80 GLU A O 1
ATOM 606 N N . ILE A 1 81 ? 9.856 -6.872 -8.912 1.00 95.06 81 ILE A N 1
ATOM 607 C CA . ILE A 1 81 ? 9.605 -6.100 -10.138 1.00 95.06 81 ILE A CA 1
ATOM 608 C C . ILE A 1 81 ? 10.722 -5.076 -10.372 1.00 95.06 81 ILE A C 1
ATOM 610 O O . ILE A 1 81 ? 11.248 -4.995 -11.483 1.00 95.06 81 ILE A O 1
ATOM 614 N N . ARG A 1 82 ? 11.129 -4.326 -9.337 1.00 94.94 82 ARG A N 1
ATOM 615 C CA . ARG A 1 82 ? 12.248 -3.371 -9.435 1.00 94.94 82 ARG A CA 1
ATOM 616 C C . ARG A 1 82 ? 13.554 -4.060 -9.822 1.00 94.94 82 ARG A C 1
ATOM 618 O O . ARG A 1 82 ? 14.260 -3.567 -10.697 1.00 94.94 82 ARG A O 1
ATOM 625 N N . ASP A 1 83 ? 13.844 -5.216 -9.235 1.00 97.06 83 ASP A N 1
ATOM 626 C CA . ASP A 1 83 ? 15.054 -5.984 -9.532 1.00 97.06 83 ASP A CA 1
ATOM 627 C C . ASP A 1 83 ? 15.047 -6.535 -10.967 1.00 97.06 83 ASP A C 1
ATOM 629 O O . ASP A 1 83 ? 16.096 -6.631 -11.604 1.00 97.06 83 ASP A O 1
ATOM 633 N N . LEU A 1 84 ? 13.880 -6.917 -11.498 1.00 97.81 84 LEU A N 1
ATOM 634 C CA . LEU A 1 84 ? 13.729 -7.319 -12.901 1.00 97.81 84 LEU A CA 1
ATOM 635 C C . LEU A 1 84 ? 13.958 -6.148 -13.856 1.00 97.81 84 LEU A C 1
ATOM 637 O O . LEU A 1 84 ? 14.683 -6.299 -14.839 1.00 97.81 84 LEU A O 1
ATOM 641 N N . ILE A 1 85 ? 13.385 -4.984 -13.544 1.00 97.38 85 ILE A N 1
ATOM 642 C CA . ILE A 1 85 ? 13.579 -3.751 -14.314 1.00 97.38 85 ILE A CA 1
ATOM 643 C C . ILE A 1 85 ? 15.062 -3.369 -14.339 1.00 97.38 85 ILE A C 1
ATOM 645 O O . ILE A 1 85 ? 15.614 -3.176 -15.421 1.00 97.38 85 ILE A O 1
ATOM 649 N N . ALA A 1 86 ? 15.720 -3.339 -13.178 1.00 97.44 86 ALA A N 1
ATOM 650 C CA . ALA A 1 86 ? 17.141 -3.021 -13.073 1.00 97.44 86 ALA A CA 1
ATOM 651 C C . ALA A 1 86 ? 17.998 -4.007 -13.881 1.00 97.44 86 ALA A C 1
ATOM 653 O O . ALA A 1 86 ? 18.818 -3.594 -14.696 1.00 97.44 86 ALA A O 1
ATOM 654 N N . ARG A 1 87 ? 17.739 -5.318 -13.755 1.00 98.12 87 ARG A N 1
ATOM 655 C CA . ARG A 1 87 ? 18.428 -6.343 -14.558 1.00 98.12 87 ARG A CA 1
ATOM 656 C C . ARG A 1 87 ? 18.240 -6.147 -16.061 1.00 98.12 87 ARG A C 1
ATOM 658 O O . ARG A 1 87 ? 19.190 -6.360 -16.813 1.00 98.12 87 ARG A O 1
ATOM 665 N N . ALA A 1 88 ? 17.039 -5.771 -16.496 1.00 97.88 88 ALA A N 1
ATOM 666 C CA . ALA A 1 88 ? 16.746 -5.507 -17.900 1.00 97.88 88 ALA A CA 1
ATOM 667 C C . ALA A 1 88 ? 17.511 -4.276 -18.413 1.00 97.88 88 ALA A C 1
ATOM 669 O O . ALA A 1 88 ? 18.105 -4.332 -19.487 1.00 97.88 88 ALA A O 1
ATOM 670 N N . GLN A 1 89 ? 17.553 -3.197 -17.626 1.00 97.62 89 GLN A N 1
ATOM 671 C CA . GLN A 1 89 ? 18.284 -1.967 -17.953 1.00 97.62 89 GLN A CA 1
ATOM 672 C C . GLN A 1 89 ? 19.803 -2.171 -17.980 1.00 97.62 89 GLN A C 1
ATOM 674 O O . GLN A 1 89 ? 20.472 -1.695 -18.898 1.00 97.62 89 GLN A O 1
ATOM 679 N N . ASP A 1 90 ? 20.347 -2.906 -17.010 1.00 97.94 90 ASP A N 1
ATOM 680 C CA . ASP A 1 90 ? 21.775 -3.226 -16.950 1.00 97.94 90 ASP A CA 1
ATOM 681 C C . ASP A 1 90 ? 22.196 -4.063 -18.163 1.00 97.94 90 ASP A C 1
ATOM 683 O O . ASP A 1 90 ? 23.214 -3.783 -18.798 1.00 97.94 90 ASP A O 1
ATOM 687 N N . ALA A 1 91 ? 21.394 -5.071 -18.521 1.00 97.81 91 ALA A N 1
ATOM 688 C CA . ALA A 1 91 ? 21.633 -5.895 -19.702 1.00 97.81 91 ALA A CA 1
ATOM 689 C C . ALA A 1 91 ? 21.527 -5.081 -21.000 1.00 97.81 91 ALA A C 1
ATOM 691 O O . ALA A 1 91 ? 22.390 -5.212 -21.868 1.00 97.81 91 ALA A O 1
ATOM 692 N N . PHE A 1 92 ? 20.527 -4.200 -21.103 1.00 96.62 92 PHE A N 1
ATOM 693 C CA . PHE A 1 92 ? 20.355 -3.304 -22.247 1.00 96.62 92 PHE A CA 1
ATOM 694 C C . PHE A 1 92 ? 21.573 -2.392 -22.432 1.00 96.62 92 PHE A C 1
ATOM 696 O O . PHE A 1 92 ? 22.154 -2.338 -23.512 1.00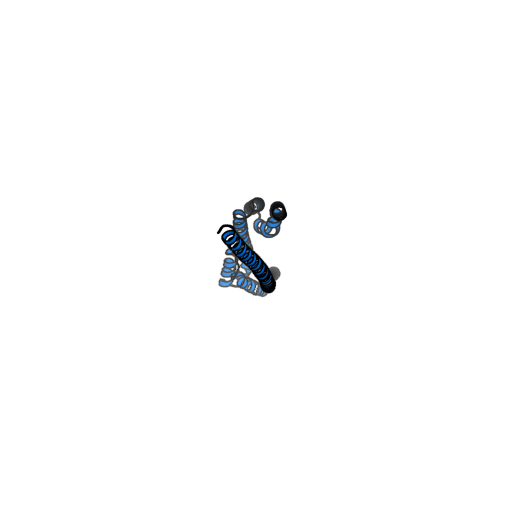 96.62 92 PHE A O 1
ATOM 703 N N . THR A 1 93 ? 22.030 -1.757 -21.350 1.00 96.62 93 THR A N 1
ATOM 704 C CA . THR A 1 93 ? 23.210 -0.875 -21.356 1.00 96.62 93 THR A CA 1
ATOM 705 C C . THR A 1 93 ? 24.496 -1.636 -21.694 1.00 96.62 93 THR A C 1
ATOM 707 O O . THR A 1 93 ? 25.392 -1.094 -22.341 1.00 96.62 93 THR A O 1
ATOM 710 N N . ALA A 1 94 ? 24.595 -2.904 -21.288 1.00 96.75 94 ALA A N 1
ATOM 711 C CA . ALA A 1 94 ? 25.719 -3.779 -21.617 1.00 96.75 94 ALA A CA 1
ATOM 712 C C . ALA A 1 94 ? 25.675 -4.343 -23.054 1.00 96.75 94 ALA A C 1
ATOM 714 O O . ALA A 1 94 ? 26.625 -5.012 -23.463 1.00 96.75 94 ALA A O 1
ATOM 715 N N . GLY A 1 95 ? 24.601 -4.095 -23.814 1.00 96.25 95 GLY A N 1
ATOM 716 C CA . GLY A 1 95 ? 24.398 -4.637 -25.162 1.00 96.25 95 GLY A CA 1
ATOM 717 C C . GLY A 1 95 ? 23.995 -6.118 -25.197 1.00 96.25 95 GLY A C 1
ATOM 718 O O . GLY A 1 95 ? 24.047 -6.741 -26.255 1.00 96.25 95 GLY A O 1
ATOM 719 N N . ASP A 1 96 ? 23.600 -6.700 -24.062 1.00 97.56 96 ASP A N 1
ATOM 720 C CA . ASP A 1 96 ? 23.070 -8.065 -23.979 1.00 97.56 96 ASP A CA 1
ATOM 721 C C . ASP A 1 96 ? 21.551 -8.044 -24.214 1.00 97.56 96 ASP A C 1
ATOM 723 O O . ASP A 1 96 ? 20.743 -8.131 -23.284 1.00 97.56 96 ASP A O 1
ATOM 727 N N . GLU A 1 97 ? 21.161 -7.885 -25.482 1.00 96.50 97 GLU A N 1
ATOM 728 C CA . GLU A 1 97 ? 19.755 -7.760 -25.887 1.00 96.50 97 GLU A CA 1
ATOM 729 C C . GLU A 1 97 ? 18.917 -8.976 -25.478 1.00 96.50 97 GLU A C 1
ATOM 731 O O . GLU A 1 97 ? 17.792 -8.816 -25.014 1.00 96.50 97 GLU A O 1
ATOM 736 N N . ALA A 1 98 ? 19.463 -10.191 -25.577 1.00 97.25 98 ALA A N 1
ATOM 737 C CA . ALA A 1 98 ? 18.735 -11.405 -25.215 1.00 97.25 98 ALA A CA 1
ATOM 738 C C . ALA A 1 98 ? 18.336 -11.403 -23.730 1.00 97.25 98 ALA A C 1
ATOM 740 O O . ALA A 1 98 ? 17.190 -11.709 -23.386 1.00 97.25 98 ALA A O 1
ATOM 741 N N . LYS A 1 99 ? 19.262 -11.014 -22.847 1.00 97.56 99 LYS A N 1
ATOM 742 C CA . LYS A 1 99 ? 19.004 -10.910 -21.406 1.00 97.56 99 LYS A CA 1
ATOM 743 C C . LYS A 1 99 ? 18.141 -9.700 -21.043 1.00 97.56 99 LYS A C 1
ATOM 745 O O . LYS A 1 99 ? 17.345 -9.778 -20.098 1.00 97.56 99 LYS A O 1
ATOM 750 N N . ALA A 1 100 ? 18.287 -8.596 -21.776 1.00 97.94 100 ALA A N 1
ATOM 751 C CA . ALA A 1 100 ? 17.444 -7.416 -21.629 1.00 97.94 100 ALA A CA 1
ATOM 752 C C . ALA A 1 100 ? 15.987 -7.759 -21.952 1.00 97.94 100 ALA A C 1
ATOM 754 O O . ALA A 1 100 ? 15.109 -7.537 -21.120 1.00 97.94 100 ALA A O 1
ATOM 755 N N . VAL A 1 101 ? 15.745 -8.402 -23.097 1.00 98.31 101 VAL A N 1
ATOM 756 C CA . VAL A 1 101 ? 14.419 -8.861 -23.525 1.00 98.31 101 VAL A CA 1
ATOM 757 C C . VAL A 1 101 ? 13.826 -9.848 -22.529 1.00 98.31 101 VAL A C 1
ATOM 759 O O . VAL A 1 101 ? 12.671 -9.686 -22.140 1.00 98.31 101 VAL A O 1
ATOM 762 N N . SER A 1 102 ? 14.586 -10.853 -22.079 1.00 98.12 102 SER A N 1
ATOM 763 C CA . SER A 1 102 ? 14.046 -11.854 -21.152 1.00 98.12 102 SER A CA 1
ATOM 764 C C . SER A 1 102 ? 13.610 -11.221 -19.825 1.00 98.12 102 SER A C 1
ATOM 766 O O . SER A 1 102 ? 12.478 -11.418 -19.388 1.00 98.12 102 SER A O 1
ATOM 768 N N . SER A 1 103 ? 14.473 -10.397 -19.220 1.00 98.00 103 SER A N 1
ATOM 769 C CA . SER A 1 103 ? 14.188 -9.729 -17.940 1.00 98.00 103 SER A CA 1
ATOM 770 C C . SER A 1 103 ? 13.098 -8.660 -18.087 1.00 98.00 103 SER A C 1
ATOM 772 O O . SER A 1 103 ? 12.234 -8.524 -17.221 1.00 98.00 103 SER A O 1
ATOM 774 N N . GLY A 1 104 ? 13.106 -7.923 -19.202 1.00 97.81 104 GLY A N 1
ATOM 775 C CA . GLY A 1 104 ? 12.113 -6.900 -19.520 1.00 97.81 104 GLY A CA 1
ATOM 776 C C . GLY A 1 104 ? 10.724 -7.488 -19.744 1.00 97.81 104 GLY A C 1
ATOM 777 O O . GLY A 1 104 ? 9.748 -6.952 -19.231 1.00 97.81 104 GLY A O 1
ATOM 778 N N . ARG A 1 105 ? 10.625 -8.637 -20.423 1.00 98.25 105 ARG A N 1
ATOM 779 C CA . ARG A 1 105 ? 9.360 -9.356 -20.624 1.00 98.25 105 ARG A CA 1
ATOM 780 C C . ARG A 1 105 ? 8.785 -9.862 -19.301 1.00 98.25 105 ARG A C 1
ATOM 782 O O . ARG A 1 105 ? 7.588 -9.713 -19.071 1.00 98.25 105 ARG A O 1
ATOM 789 N N . GLU A 1 106 ? 9.619 -10.405 -18.414 1.00 97.94 106 GLU A N 1
ATOM 790 C CA . GLU A 1 106 ? 9.198 -10.795 -17.060 1.00 97.94 106 GLU A CA 1
ATOM 791 C C . GLU A 1 106 ? 8.680 -9.594 -16.251 1.00 97.94 106 GLU A C 1
ATOM 793 O O . GLU A 1 106 ? 7.615 -9.678 -15.635 1.00 97.94 106 GLU A O 1
ATOM 798 N N . ALA A 1 107 ? 9.392 -8.462 -16.288 1.00 97.69 107 ALA A N 1
ATOM 799 C CA . ALA A 1 107 ? 8.953 -7.227 -15.641 1.00 97.69 107 ALA A CA 1
ATOM 800 C C . ALA A 1 107 ? 7.622 -6.715 -16.215 1.00 97.69 107 ALA A C 1
ATOM 802 O O . ALA A 1 107 ? 6.707 -6.401 -15.456 1.00 97.69 107 ALA A O 1
ATOM 803 N N . ALA A 1 108 ? 7.495 -6.665 -17.544 1.00 97.56 108 ALA A N 1
ATOM 804 C CA . ALA A 1 108 ? 6.295 -6.200 -18.229 1.00 97.56 108 ALA A CA 1
ATOM 805 C C . ALA A 1 108 ? 5.075 -7.069 -17.885 1.00 97.56 108 ALA A C 1
ATOM 807 O O . ALA A 1 108 ? 4.017 -6.530 -17.578 1.00 97.56 108 ALA A O 1
ATOM 808 N N . VAL A 1 109 ? 5.222 -8.401 -17.839 1.00 97.75 109 VAL A N 1
ATOM 809 C CA . VAL A 1 109 ? 4.131 -9.306 -17.430 1.00 97.75 109 VAL A CA 1
ATOM 810 C C . VAL A 1 109 ? 3.660 -9.002 -16.010 1.00 97.75 109 VAL A C 1
ATOM 812 O O . VAL A 1 109 ? 2.457 -8.932 -15.773 1.00 97.75 109 VAL A O 1
ATOM 815 N N . LYS A 1 110 ? 4.581 -8.789 -15.063 1.00 96.12 110 LYS A N 1
ATOM 816 C CA . LYS A 1 110 ? 4.207 -8.442 -13.683 1.00 96.12 110 LYS A CA 1
ATOM 817 C C . LYS A 1 110 ? 3.535 -7.068 -13.589 1.00 96.12 110 LYS A C 1
ATOM 819 O O . LYS A 1 110 ? 2.650 -6.881 -12.763 1.00 96.12 110 LYS A O 1
ATOM 824 N N . LEU A 1 111 ? 3.914 -6.125 -14.451 1.00 96.62 111 LEU A N 1
ATOM 825 C CA . LEU A 1 111 ? 3.321 -4.786 -14.505 1.00 96.62 111 LEU A CA 1
ATOM 826 C C . LEU A 1 111 ? 1.931 -4.734 -15.159 1.00 96.62 111 LEU A C 1
ATOM 828 O O . LEU A 1 111 ? 1.276 -3.696 -15.071 1.00 96.62 111 LEU A O 1
ATOM 832 N N . LEU A 1 112 ? 1.431 -5.834 -15.732 1.00 96.12 112 LEU A N 1
ATOM 833 C CA . LEU A 1 112 ? 0.034 -5.922 -16.179 1.00 96.12 112 LEU A CA 1
ATOM 834 C C . LEU A 1 112 ? -0.968 -5.774 -15.021 1.00 96.12 112 LEU A C 1
ATOM 836 O O . LEU A 1 112 ? -2.079 -5.294 -15.235 1.00 96.12 112 LEU A O 1
ATOM 840 N N . ASP A 1 113 ? -0.564 -6.126 -13.797 1.00 91.69 113 ASP A N 1
ATOM 841 C CA . ASP A 1 113 ? -1.368 -5.955 -12.577 1.00 91.69 113 ASP A CA 1
ATOM 842 C C . ASP A 1 113 ? -1.110 -4.605 -11.871 1.00 91.69 113 ASP A C 1
ATOM 844 O O . ASP A 1 113 ? -1.562 -4.367 -10.754 1.00 91.69 113 ASP A O 1
ATOM 848 N N . SER A 1 114 ? -0.366 -3.688 -12.504 1.00 91.38 114 SER A N 1
ATOM 849 C CA . SER A 1 114 ? -0.092 -2.365 -11.930 1.00 91.38 114 SER A CA 1
ATOM 850 C C . SER A 1 114 ? -1.374 -1.545 -11.779 1.00 91.38 114 SER A C 1
ATOM 852 O O . SER A 1 114 ? -2.227 -1.524 -12.664 1.00 91.38 114 SER A O 1
ATOM 854 N N . HIS A 1 115 ? -1.502 -0.778 -10.697 1.00 88.62 115 HIS A N 1
ATOM 855 C CA . HIS A 1 115 ? -2.597 0.189 -10.561 1.00 88.62 115 HIS A CA 1
ATOM 856 C C . HIS A 1 115 ? -2.475 1.367 -11.547 1.00 88.62 115 HIS A C 1
ATOM 858 O O . HIS A 1 115 ? -3.496 1.951 -11.912 1.00 88.62 115 HIS A O 1
ATOM 864 N N . GLY A 1 116 ? -1.260 1.670 -12.019 1.00 92.19 116 GLY A N 1
ATOM 865 C CA . GLY A 1 116 ? -0.990 2.712 -13.011 1.00 92.19 116 GLY A CA 1
ATOM 866 C C . GLY A 1 116 ? -1.503 2.328 -14.398 1.00 92.19 116 GLY A C 1
ATOM 867 O O . GLY A 1 116 ? -1.143 1.278 -14.942 1.00 92.19 116 GLY A O 1
ATOM 868 N N . THR A 1 117 ? -2.373 3.160 -14.974 1.00 94.75 117 THR A N 1
ATOM 869 C CA . THR A 1 117 ? -2.999 2.864 -16.270 1.00 94.75 117 THR A CA 1
ATOM 870 C C . THR A 1 117 ? -1.995 2.959 -17.405 1.00 94.75 117 THR A C 1
ATOM 872 O O . THR A 1 117 ? -2.000 2.094 -18.283 1.00 94.75 117 THR A O 1
ATOM 875 N N . TRP A 1 118 ? -1.103 3.946 -17.364 1.00 97.31 118 TRP A N 1
ATOM 876 C CA . TRP A 1 118 ? -0.090 4.134 -18.394 1.00 97.31 118 TRP A CA 1
ATOM 877 C C . TRP A 1 118 ? 0.956 3.027 -18.335 1.00 97.31 118 TRP A C 1
ATOM 879 O O . TRP A 1 118 ? 1.319 2.467 -19.368 1.00 97.31 118 TRP A O 1
ATOM 889 N N . THR A 1 119 ? 1.392 2.652 -17.130 1.00 97.12 119 THR A N 1
ATOM 890 C CA . THR A 1 119 ? 2.353 1.561 -16.919 1.00 97.12 119 THR A CA 1
ATOM 891 C C . THR A 1 119 ? 1.820 0.231 -17.443 1.00 97.12 119 THR A C 1
ATOM 893 O O . THR A 1 119 ? 2.528 -0.461 -18.178 1.00 97.12 119 THR A O 1
ATOM 896 N N . ARG A 1 120 ? 0.561 -0.111 -17.128 1.00 97.44 120 ARG A N 1
ATOM 897 C CA . ARG A 1 120 ? -0.091 -1.317 -17.659 1.00 97.44 120 ARG A CA 1
ATOM 898 C C . ARG A 1 120 ? -0.168 -1.281 -19.188 1.00 97.44 120 ARG A C 1
ATOM 900 O O . ARG A 1 120 ? 0.239 -2.243 -19.828 1.00 97.44 120 ARG A O 1
ATOM 907 N N . GLN A 1 121 ? -0.628 -0.177 -19.778 1.00 97.69 121 GLN A N 1
ATOM 908 C CA . GLN A 1 121 ? -0.760 -0.053 -21.237 1.00 97.69 121 GLN A CA 1
ATOM 909 C C . GLN A 1 121 ? 0.586 -0.152 -21.966 1.00 97.69 121 GLN A C 1
ATOM 911 O O . GLN A 1 121 ? 0.681 -0.824 -22.992 1.00 97.69 121 GLN A O 1
ATOM 916 N N . ALA A 1 122 ? 1.639 0.472 -21.433 1.00 97.56 122 ALA A N 1
ATOM 917 C CA . ALA A 1 122 ? 2.981 0.375 -22.001 1.00 97.56 122 ALA A CA 1
ATOM 918 C C . ALA A 1 122 ? 3.501 -1.071 -21.971 1.00 97.56 122 ALA A C 1
ATOM 920 O O . ALA A 1 122 ? 4.085 -1.539 -22.948 1.00 97.56 122 ALA A O 1
ATOM 921 N N . ALA A 1 123 ? 3.255 -1.797 -20.875 1.00 97.56 123 ALA A N 1
ATOM 922 C CA . ALA A 1 123 ? 3.601 -3.211 -20.770 1.00 97.56 123 ALA A CA 1
ATOM 923 C C . ALA A 1 123 ? 2.793 -4.086 -21.747 1.00 97.56 123 ALA A C 1
ATOM 925 O O . ALA A 1 123 ? 3.375 -4.927 -22.430 1.00 97.56 123 ALA A O 1
ATOM 926 N N . GLU A 1 124 ? 1.477 -3.873 -21.864 1.00 97.31 124 GLU A N 1
ATOM 927 C CA . GLU A 1 124 ? 0.614 -4.582 -22.823 1.00 97.31 124 GLU A CA 1
ATOM 928 C C . GLU A 1 124 ? 1.098 -4.402 -24.265 1.00 97.31 124 GLU A C 1
ATOM 930 O O . GLU A 1 124 ? 1.233 -5.382 -25.00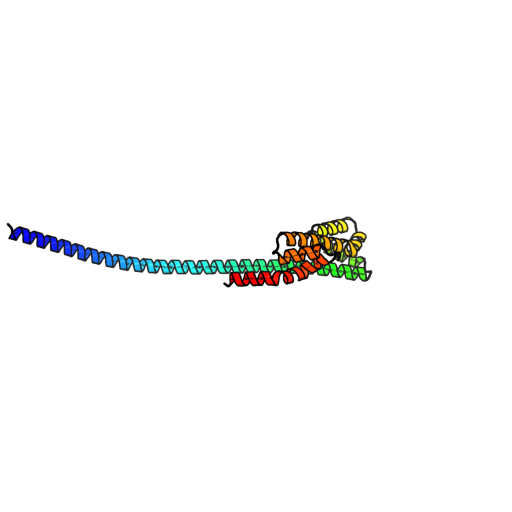2 1.00 97.31 124 GLU A O 1
ATOM 935 N N . PHE A 1 125 ? 1.402 -3.162 -24.655 1.00 96.94 125 PHE A N 1
ATOM 936 C CA . PHE A 1 125 ? 1.891 -2.846 -25.993 1.00 96.94 125 PHE A CA 1
ATOM 937 C C . PHE A 1 125 ? 3.214 -3.559 -26.295 1.00 96.94 125 PHE A C 1
ATOM 939 O O . PHE A 1 125 ? 3.331 -4.239 -27.316 1.00 96.94 125 PHE A O 1
ATOM 946 N N . ALA A 1 126 ? 4.183 -3.468 -25.380 1.00 97.12 126 ALA A N 1
ATOM 947 C CA . ALA A 1 126 ? 5.491 -4.089 -25.556 1.00 97.12 126 ALA A CA 1
ATOM 948 C C . ALA A 1 126 ? 5.395 -5.622 -25.659 1.00 97.12 126 ALA A C 1
ATOM 950 O O . ALA A 1 126 ? 6.043 -6.243 -26.502 1.00 97.12 126 ALA A O 1
ATOM 951 N N . LEU A 1 127 ? 4.531 -6.243 -24.848 1.00 97.44 127 LEU A N 1
ATOM 952 C CA . LEU A 1 127 ? 4.309 -7.690 -24.864 1.00 97.44 127 LEU A CA 1
ATOM 953 C C . LEU A 1 127 ? 3.623 -8.184 -26.142 1.00 97.44 127 LEU A C 1
ATOM 955 O O . LEU A 1 127 ? 3.879 -9.318 -26.558 1.00 97.44 127 LEU A O 1
ATOM 959 N N . ALA A 1 128 ? 2.765 -7.362 -26.751 1.00 96.31 128 ALA A N 1
ATOM 960 C CA . ALA A 1 128 ? 2.026 -7.707 -27.961 1.00 96.31 128 ALA A CA 1
ATOM 961 C C . ALA A 1 128 ? 2.848 -7.553 -29.253 1.00 96.31 128 ALA A C 1
ATOM 963 O O . ALA A 1 128 ? 2.549 -8.231 -30.237 1.00 96.31 128 ALA A O 1
ATOM 964 N N . ALA A 1 129 ? 3.852 -6.672 -29.266 1.00 90.38 129 ALA A N 1
ATOM 965 C CA . ALA A 1 129 ? 4.557 -6.284 -30.485 1.00 90.38 129 ALA A CA 1
ATOM 966 C C . ALA A 1 129 ? 5.830 -7.108 -30.768 1.00 90.38 129 ALA A C 1
ATOM 968 O O . ALA A 1 129 ? 5.995 -7.576 -31.896 1.00 90.38 129 ALA A O 1
ATOM 969 N N . GLY A 1 130 ? 6.671 -7.384 -29.761 1.00 91.56 130 GLY A N 1
ATOM 970 C CA . GLY A 1 130 ? 7.864 -8.214 -29.955 1.00 91.56 130 GLY A CA 1
ATOM 971 C C . GLY A 1 130 ? 9.078 -7.815 -29.120 1.00 91.56 130 GLY A C 1
ATOM 972 O O . GLY A 1 130 ? 9.002 -7.001 -28.206 1.00 91.56 130 GLY A O 1
ATOM 973 N N . ASP A 1 131 ? 10.218 -8.439 -29.419 1.00 96.50 131 ASP A N 1
ATOM 974 C CA . ASP A 1 131 ? 11.462 -8.245 -28.664 1.00 96.50 131 ASP A CA 1
ATOM 975 C C . ASP A 1 131 ? 12.026 -6.826 -28.822 1.00 96.50 131 ASP A C 1
ATOM 977 O O . ASP A 1 131 ? 12.499 -6.245 -27.848 1.00 96.50 131 ASP A O 1
ATOM 981 N N . TYR A 1 132 ? 11.921 -6.237 -30.018 1.00 95.94 132 TYR A N 1
ATOM 982 C CA . TYR A 1 132 ? 12.342 -4.855 -30.262 1.00 95.94 132 TYR A CA 1
ATOM 983 C C . TYR A 1 132 ? 11.542 -3.862 -29.408 1.00 95.94 132 TYR A C 1
ATOM 985 O O . TYR A 1 132 ? 12.112 -2.956 -28.802 1.00 95.94 132 TYR A O 1
ATOM 993 N N . GLU A 1 133 ? 10.233 -4.063 -29.288 1.00 97.56 133 GLU A N 1
ATOM 994 C CA . GLU A 1 133 ? 9.376 -3.217 -28.464 1.00 97.56 133 GLU A CA 1
ATOM 995 C C . GLU A 1 133 ? 9.619 -3.422 -26.970 1.00 97.56 133 GLU A C 1
ATOM 997 O O . GLU A 1 133 ? 9.505 -2.463 -26.215 1.00 97.56 133 GLU A O 1
ATOM 1002 N N . ILE A 1 134 ? 10.043 -4.610 -26.529 1.00 98.19 134 ILE A N 1
ATOM 1003 C CA . ILE A 1 134 ? 10.531 -4.792 -25.155 1.00 98.19 134 ILE A CA 1
ATOM 1004 C C . ILE A 1 134 ? 11.801 -3.965 -24.912 1.00 98.19 134 ILE A C 1
ATOM 1006 O O . ILE A 1 134 ? 11.918 -3.342 -23.859 1.00 98.19 134 ILE A O 1
ATOM 1010 N N . LEU A 1 135 ? 12.731 -3.903 -25.870 1.00 97.75 135 LEU A N 1
ATOM 1011 C CA . LEU A 1 135 ? 13.925 -3.058 -25.750 1.00 97.75 135 LEU A CA 1
ATOM 1012 C C . LEU A 1 135 ? 13.563 -1.565 -25.688 1.00 97.75 135 LEU A C 1
ATOM 1014 O O . LEU A 1 135 ? 14.040 -0.862 -24.798 1.00 97.75 135 LEU A O 1
ATOM 1018 N N . ASN A 1 136 ? 12.668 -1.094 -26.565 1.00 96.94 136 ASN A N 1
ATOM 1019 C CA . ASN A 1 136 ? 12.170 0.287 -26.521 1.00 96.94 136 ASN A CA 1
ATOM 1020 C C . ASN A 1 136 ? 11.429 0.589 -25.210 1.00 96.94 136 ASN A C 1
ATOM 1022 O O . ASN A 1 136 ? 11.574 1.664 -24.629 1.00 96.94 136 ASN A O 1
ATOM 1026 N N . TRP A 1 137 ? 10.672 -0.381 -24.705 1.00 98.06 137 TRP A N 1
ATOM 1027 C CA . TRP A 1 137 ? 9.958 -0.265 -23.443 1.00 98.06 137 TRP A CA 1
ATOM 1028 C C . TRP A 1 137 ? 10.897 -0.128 -22.243 1.00 98.06 137 TRP A C 1
ATOM 1030 O O . TRP A 1 137 ? 10.619 0.673 -21.350 1.00 98.06 137 TRP A O 1
ATOM 1040 N N . ILE A 1 138 ? 12.022 -0.855 -22.222 1.00 97.44 138 ILE A N 1
ATOM 1041 C CA . ILE A 1 138 ? 13.023 -0.777 -21.144 1.00 97.44 138 ILE A CA 1
ATOM 1042 C C . ILE A 1 138 ? 13.600 0.639 -21.008 1.00 97.44 138 ILE A C 1
ATOM 1044 O O . ILE A 1 138 ? 13.829 1.081 -19.874 1.00 97.44 138 ILE A O 1
ATOM 1048 N N . ASP A 1 139 ? 13.839 1.316 -22.132 1.00 95.12 139 ASP A N 1
ATOM 1049 C CA . ASP A 1 139 ? 14.549 2.598 -22.193 1.00 95.12 139 ASP A CA 1
ATOM 1050 C C . ASP A 1 139 ? 13.607 3.812 -22.194 1.00 95.12 139 ASP A C 1
ATOM 1052 O O . ASP A 1 139 ? 13.797 4.759 -21.432 1.00 95.12 139 ASP A O 1
ATOM 1056 N N . VAL A 1 140 ? 12.547 3.773 -23.005 1.00 95.06 140 VAL A N 1
ATOM 1057 C CA . VAL A 1 140 ? 11.727 4.951 -23.315 1.00 95.06 140 VAL A CA 1
ATOM 1058 C C . VAL A 1 140 ? 10.317 4.835 -22.747 1.00 95.06 140 VAL A C 1
ATOM 1060 O O . VAL A 1 140 ? 9.906 5.684 -21.946 1.00 95.06 140 VAL A O 1
ATOM 1063 N N . ASP A 1 141 ? 9.572 3.796 -23.134 1.00 96.31 141 ASP A N 1
ATOM 1064 C CA . ASP A 1 141 ? 8.123 3.783 -22.894 1.00 96.31 141 ASP A CA 1
ATOM 1065 C C . ASP A 1 141 ? 7.786 3.577 -21.416 1.00 96.31 141 ASP A C 1
ATOM 1067 O O . ASP A 1 141 ? 6.917 4.270 -20.888 1.00 96.31 141 ASP A O 1
ATOM 1071 N N . ARG A 1 142 ? 8.495 2.684 -20.707 1.00 96.81 142 ARG A N 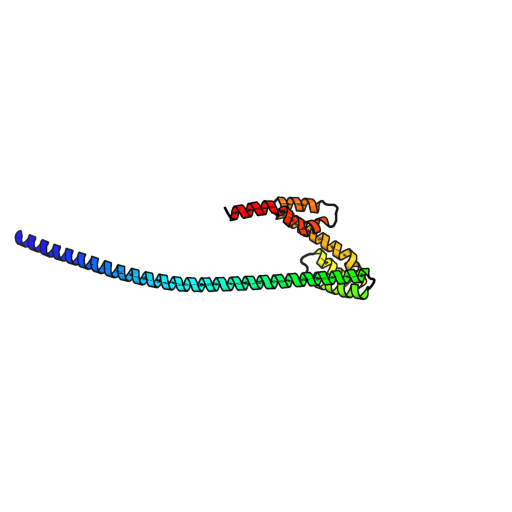1
ATOM 1072 C CA . ARG A 1 142 ? 8.242 2.447 -19.277 1.00 96.81 142 ARG A CA 1
ATOM 1073 C C . ARG A 1 142 ? 8.521 3.696 -18.433 1.00 96.81 142 ARG A C 1
ATOM 1075 O O . ARG A 1 142 ? 7.634 4.065 -17.664 1.00 96.81 142 ARG A O 1
ATOM 1082 N N . PRO A 1 143 ? 9.683 4.379 -18.531 1.00 94.69 143 PRO A N 1
ATOM 1083 C CA . PRO A 1 143 ? 9.885 5.627 -17.793 1.00 94.69 143 PRO A CA 1
ATOM 1084 C C . PRO A 1 143 ? 8.846 6.701 -18.120 1.00 94.69 143 PRO A C 1
ATOM 1086 O O . PRO A 1 143 ? 8.405 7.414 -17.223 1.00 94.69 143 PRO A O 1
ATOM 1089 N N . ALA A 1 144 ? 8.438 6.829 -19.387 1.00 95.62 144 ALA A N 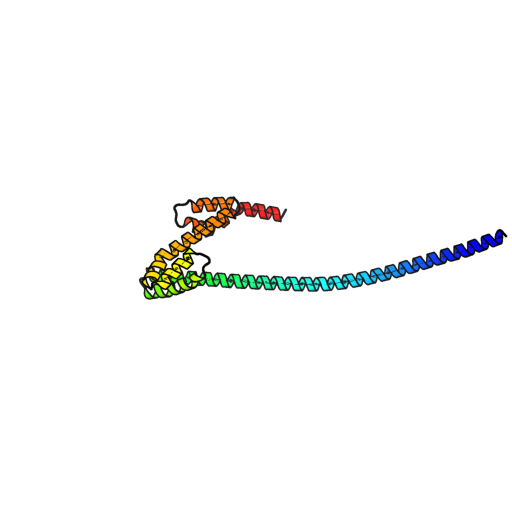1
ATOM 1090 C CA . ALA A 1 144 ? 7.414 7.796 -19.777 1.00 95.62 144 ALA A CA 1
ATOM 1091 C C . ALA A 1 144 ? 6.048 7.476 -19.158 1.00 95.62 144 ALA A C 1
ATOM 1093 O O . ALA A 1 144 ? 5.393 8.374 -18.629 1.00 95.62 144 ALA A O 1
ATOM 1094 N N . ALA A 1 145 ? 5.657 6.203 -19.175 1.00 96.81 145 ALA A N 1
ATOM 1095 C CA . ALA A 1 145 ? 4.432 5.722 -18.561 1.00 96.81 145 ALA A CA 1
ATOM 1096 C C . ALA A 1 145 ? 4.415 5.945 -17.041 1.00 96.81 145 ALA A C 1
ATOM 1098 O O . ALA A 1 145 ? 3.451 6.504 -16.523 1.00 96.81 145 ALA A O 1
ATOM 1099 N N . GLN A 1 146 ? 5.511 5.609 -16.349 1.00 95.12 146 GLN A N 1
ATOM 1100 C CA . GLN A 1 146 ? 5.650 5.836 -14.908 1.00 95.12 146 GLN A CA 1
ATOM 1101 C C . GLN A 1 146 ? 5.467 7.316 -14.555 1.00 95.12 146 GLN A C 1
ATOM 1103 O O . GLN A 1 146 ? 4.683 7.646 -13.673 1.00 95.12 146 GLN A O 1
ATOM 1108 N N . ARG A 1 147 ? 6.132 8.224 -15.281 1.00 95.38 147 ARG A N 1
ATOM 1109 C CA . ARG A 1 147 ? 5.994 9.669 -15.041 1.00 95.38 147 ARG A CA 1
ATOM 1110 C C . ARG A 1 147 ? 4.560 10.159 -15.206 1.00 95.38 147 ARG A C 1
ATOM 1112 O O . ARG A 1 147 ? 4.134 11.068 -14.498 1.00 95.38 147 ARG A O 1
ATOM 1119 N N . GLN A 1 148 ? 3.819 9.594 -16.153 1.00 96.56 148 GLN A N 1
ATOM 1120 C CA . GLN A 1 148 ? 2.436 9.983 -16.375 1.00 96.56 148 GLN A CA 1
ATOM 1121 C C . GLN A 1 148 ? 1.517 9.465 -15.257 1.00 96.56 148 GLN A C 1
ATOM 1123 O O . GLN A 1 148 ? 0.707 10.240 -14.749 1.00 96.56 148 GLN A O 1
ATOM 1128 N N . ASP A 1 149 ? 1.705 8.221 -14.807 1.00 96.88 149 ASP A N 1
ATOM 1129 C CA . ASP A 1 149 ? 1.008 7.681 -13.631 1.00 96.88 149 ASP A CA 1
ATOM 1130 C C . ASP A 1 149 ? 1.344 8.481 -12.352 1.00 96.88 149 ASP A C 1
ATOM 1132 O O . ASP A 1 149 ? 0.460 8.782 -11.543 1.00 96.88 149 ASP A O 1
ATOM 1136 N N . ASP A 1 150 ? 2.600 8.907 -12.185 1.00 95.25 150 ASP A N 1
ATOM 1137 C CA . ASP A 1 150 ? 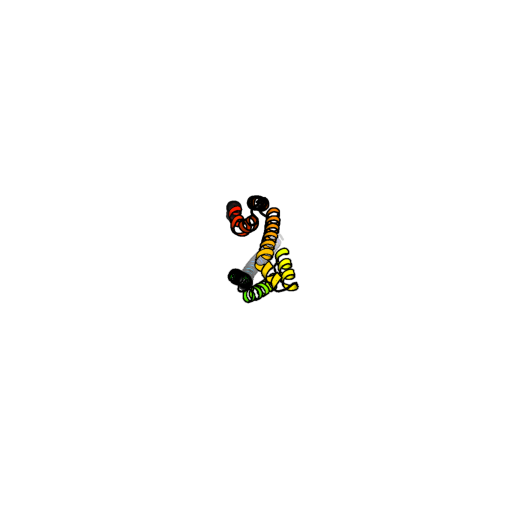3.025 9.742 -11.058 1.00 95.25 150 ASP A CA 1
ATOM 1138 C C . ASP A 1 150 ? 2.340 11.113 -11.096 1.00 95.25 150 ASP A C 1
ATOM 1140 O O . ASP A 1 150 ? 1.856 11.598 -10.074 1.00 95.25 150 ASP A O 1
ATOM 1144 N N . ARG A 1 151 ? 2.225 11.741 -12.273 1.00 95.50 151 ARG A N 1
ATOM 1145 C CA . ARG A 1 151 ? 1.496 13.013 -12.420 1.00 95.50 151 ARG A CA 1
ATOM 1146 C C . ARG A 1 151 ? 0.013 12.873 -12.089 1.00 95.50 151 ARG A C 1
ATOM 1148 O O . ARG A 1 151 ? -0.535 13.768 -11.446 1.00 95.50 151 ARG A O 1
ATOM 1155 N N . GLU A 1 152 ? -0.631 11.781 -12.495 1.00 95.56 152 GLU A N 1
ATOM 1156 C CA . GLU A 1 152 ? -2.025 11.500 -12.126 1.00 95.56 152 GLU A CA 1
ATOM 1157 C C . GLU A 1 152 ? -2.176 11.299 -10.615 1.00 95.56 152 GLU A C 1
ATOM 1159 O O . GLU A 1 152 ? -3.081 11.864 -9.999 1.00 95.56 152 GLU A O 1
ATOM 1164 N N . THR A 1 153 ? -1.235 10.586 -9.998 1.00 93.62 153 THR A N 1
ATOM 1165 C CA . THR A 1 153 ? -1.203 10.378 -8.545 1.00 93.62 153 THR A CA 1
ATOM 1166 C C . THR A 1 153 ? -1.023 11.697 -7.792 1.00 93.62 153 THR A C 1
ATOM 1168 O O . THR A 1 153 ? -1.744 11.966 -6.831 1.00 93.62 153 THR A O 1
ATOM 1171 N N . VAL A 1 154 ? -0.110 12.565 -8.240 1.00 93.94 154 VAL A N 1
ATOM 1172 C CA . VAL A 1 154 ? 0.092 13.898 -7.646 1.00 93.94 154 VAL A CA 1
ATOM 1173 C C . VAL A 1 154 ? -1.143 14.782 -7.821 1.00 93.94 154 VAL A C 1
ATOM 1175 O O . VAL A 1 154 ? -1.481 15.532 -6.907 1.00 93.94 154 VAL A O 1
ATOM 1178 N N . LEU A 1 155 ? -1.841 14.697 -8.958 1.00 94.06 155 LEU A N 1
ATOM 1179 C CA . LEU A 1 155 ? -3.090 15.430 -9.171 1.00 94.06 155 LEU A CA 1
ATOM 1180 C C . LEU A 1 155 ? -4.180 14.978 -8.195 1.00 94.06 155 LEU A C 1
ATOM 1182 O O . LEU A 1 155 ? -4.764 15.821 -7.518 1.00 94.06 155 LEU A O 1
ATOM 1186 N N . ALA A 1 156 ? -4.402 13.669 -8.065 1.00 92.94 156 ALA A N 1
ATOM 1187 C CA . ALA A 1 156 ? -5.361 13.128 -7.105 1.00 92.94 156 ALA A CA 1
ATOM 1188 C C . ALA A 1 156 ? -5.005 13.532 -5.663 1.00 92.94 156 ALA A C 1
ATOM 1190 O O . ALA A 1 156 ? -5.873 13.910 -4.874 1.00 92.94 156 ALA A O 1
ATOM 1191 N N . LEU A 1 157 ? -3.711 13.524 -5.325 1.00 90.12 157 LEU A N 1
ATOM 1192 C CA . LEU A 1 157 ? -3.237 13.983 -4.025 1.00 90.12 157 LEU A CA 1
ATOM 1193 C C . LEU A 1 157 ? -3.513 15.479 -3.810 1.00 90.12 157 LEU A C 1
ATOM 1195 O O . LEU A 1 157 ? -3.935 15.857 -2.723 1.00 90.12 157 LEU A O 1
ATOM 1199 N N . ALA A 1 158 ? -3.335 16.325 -4.828 1.00 91.69 158 ALA A N 1
ATOM 1200 C CA . ALA A 1 158 ? -3.624 17.756 -4.730 1.00 91.69 158 ALA A CA 1
ATOM 1201 C C . ALA A 1 158 ? -5.102 18.051 -4.412 1.00 91.69 158 ALA A C 1
ATOM 1203 O O . ALA A 1 158 ? -5.396 19.041 -3.747 1.00 91.69 158 ALA A O 1
ATOM 1204 N N . GLU A 1 159 ? -6.025 17.198 -4.863 1.00 92.25 159 GLU A N 1
ATOM 1205 C CA . GLU A 1 159 ? -7.467 17.359 -4.637 1.00 92.25 159 GLU A CA 1
ATOM 1206 C C . GLU A 1 159 ? -7.922 16.884 -3.249 1.00 92.25 159 GLU A C 1
ATOM 1208 O O . GLU A 1 159 ? -8.897 17.405 -2.705 1.00 92.25 159 GLU A O 1
ATOM 1213 N N . MET A 1 160 ? -7.233 15.893 -2.675 1.00 89.81 160 MET A N 1
ATOM 1214 C CA . MET A 1 160 ? -7.662 15.215 -1.444 1.00 89.81 160 MET A CA 1
ATOM 1215 C C . MET A 1 160 ? -6.826 15.569 -0.208 1.00 89.81 160 MET A C 1
ATOM 1217 O O . MET A 1 160 ? -7.275 15.341 0.918 1.00 89.81 160 MET A O 1
ATOM 1221 N N . ALA A 1 161 ? -5.598 16.057 -0.391 1.00 86.81 161 ALA A N 1
ATOM 1222 C CA . ALA A 1 161 ? -4.664 16.273 0.705 1.00 86.81 161 ALA A CA 1
ATOM 1223 C C . ALA A 1 161 ? -4.914 17.578 1.470 1.00 86.81 161 ALA A C 1
ATOM 1225 O O . ALA A 1 161 ? -5.663 18.463 1.058 1.00 86.81 161 ALA A O 1
ATOM 1226 N N . ALA A 1 162 ? -4.244 17.689 2.616 1.00 86.44 162 ALA A N 1
ATOM 1227 C CA . ALA A 1 162 ? -4.240 18.911 3.403 1.00 86.44 162 ALA A CA 1
ATOM 1228 C C . ALA A 1 162 ? -3.562 20.072 2.638 1.00 86.44 162 ALA A C 1
ATOM 1230 O O . ALA A 1 162 ? -2.742 19.808 1.750 1.00 86.44 162 ALA A O 1
ATOM 1231 N N . PRO A 1 163 ? -3.875 21.341 2.968 1.00 88.31 163 PRO A N 1
ATOM 1232 C CA . PRO A 1 163 ? -3.476 22.501 2.168 1.00 88.31 163 PRO A CA 1
ATOM 1233 C C . PRO A 1 163 ? -1.983 22.570 1.818 1.00 88.31 163 PRO A C 1
ATOM 1235 O O . PRO A 1 163 ? -1.648 22.871 0.671 1.00 88.31 163 PRO A O 1
ATOM 1238 N N . ASP A 1 164 ? -1.093 22.243 2.757 1.00 84.75 164 ASP A N 1
ATOM 1239 C CA . ASP A 1 164 ? 0.359 22.315 2.539 1.00 84.75 164 ASP A CA 1
ATOM 1240 C C . ASP A 1 164 ? 0.852 21.257 1.537 1.00 84.75 164 ASP A C 1
ATOM 1242 O O . ASP A 1 164 ? 1.656 21.546 0.645 1.00 84.75 164 ASP A O 1
ATOM 1246 N N . VAL A 1 165 ? 0.305 20.040 1.620 1.00 87.50 165 VAL A N 1
ATOM 1247 C CA . VAL A 1 165 ? 0.598 18.951 0.675 1.00 87.50 165 VAL A CA 1
ATOM 1248 C C . VAL A 1 165 ? 0.017 19.275 -0.704 1.00 87.50 165 VAL A C 1
ATOM 1250 O O . VAL A 1 165 ? 0.689 19.080 -1.717 1.00 87.50 165 VAL A O 1
ATOM 1253 N N . ALA A 1 166 ? -1.195 19.835 -0.762 1.00 90.12 166 ALA A N 1
ATOM 1254 C CA . ALA A 1 166 ? -1.820 20.258 -2.014 1.00 90.12 166 ALA A CA 1
ATOM 1255 C C . ALA A 1 166 ? -1.028 21.381 -2.710 1.00 90.12 166 ALA A C 1
ATOM 1257 O O . ALA A 1 166 ? -0.832 21.355 -3.929 1.00 90.12 166 ALA A O 1
ATOM 1258 N N . ALA A 1 167 ? -0.500 22.343 -1.946 1.00 89.75 167 ALA A N 1
ATOM 1259 C CA . ALA A 1 167 ? 0.367 23.391 -2.476 1.00 89.75 167 ALA A CA 1
ATOM 1260 C C . ALA A 1 167 ? 1.664 22.813 -3.071 1.00 89.75 167 ALA A C 1
ATOM 1262 O O . ALA A 1 167 ? 2.037 23.176 -4.191 1.00 89.75 167 ALA A O 1
ATOM 1263 N N . GLY A 1 168 ? 2.315 21.879 -2.367 1.00 89.31 168 GLY A N 1
ATOM 1264 C CA . GLY A 1 168 ? 3.491 21.162 -2.869 1.00 89.31 168 GLY A CA 1
ATOM 1265 C C . GLY A 1 168 ? 3.206 20.377 -4.154 1.00 89.31 168 GLY A C 1
ATOM 1266 O O . GLY A 1 168 ? 3.954 20.489 -5.128 1.00 89.31 168 GLY A O 1
ATOM 1267 N N . ALA A 1 169 ? 2.072 19.676 -4.203 1.00 91.94 169 ALA A N 1
ATOM 1268 C CA . ALA A 1 169 ? 1.626 18.934 -5.378 1.00 91.94 169 ALA A CA 1
ATOM 1269 C C . ALA A 1 169 ? 1.427 19.855 -6.596 1.00 91.94 169 ALA A C 1
ATOM 1271 O O . ALA A 1 169 ? 1.897 19.561 -7.696 1.00 91.94 169 ALA A O 1
ATOM 1272 N N . HIS A 1 170 ? 0.810 21.027 -6.410 1.00 93.94 170 HIS A N 1
ATOM 1273 C CA . HIS A 1 170 ? 0.664 22.015 -7.482 1.00 93.94 170 HIS A CA 1
ATOM 1274 C C . HIS A 1 170 ? 1.999 22.575 -7.988 1.00 93.94 170 HIS A C 1
ATOM 1276 O O . HIS A 1 170 ? 2.109 22.877 -9.179 1.00 93.94 170 HIS A O 1
ATOM 1282 N N . VAL A 1 171 ? 3.004 22.733 -7.120 1.00 94.06 171 VAL A N 1
ATOM 1283 C CA . VAL A 1 171 ? 4.357 23.139 -7.535 1.00 94.06 171 VAL A CA 1
ATOM 1284 C C . VAL A 1 171 ? 4.990 22.051 -8.400 1.00 94.06 171 VAL A C 1
ATOM 1286 O O . VAL A 1 171 ? 5.461 22.354 -9.497 1.00 94.06 171 VAL A O 1
ATOM 1289 N N . ALA A 1 172 ? 4.926 20.793 -7.960 1.00 92.81 172 ALA A N 1
ATOM 1290 C CA . ALA A 1 172 ? 5.449 19.655 -8.711 1.00 92.81 172 ALA A CA 1
ATOM 1291 C C . ALA A 1 172 ? 4.790 19.527 -10.098 1.00 92.81 172 ALA A C 1
ATOM 1293 O O . ALA A 1 172 ? 5.481 19.407 -11.108 1.00 92.81 172 ALA A O 1
ATOM 1294 N N . LEU A 1 173 ? 3.460 19.659 -10.179 1.00 94.75 173 LEU A N 1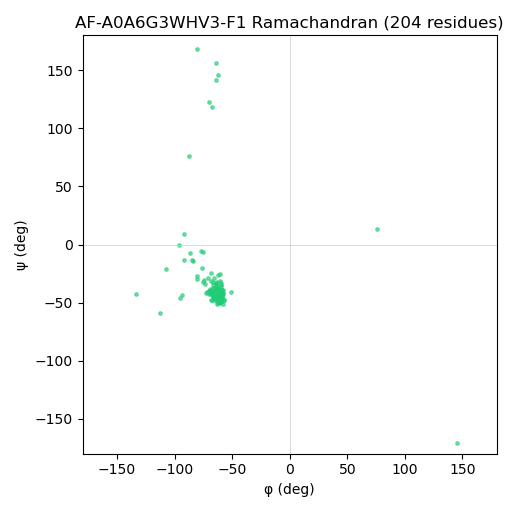
ATOM 1295 C CA . LEU A 1 173 ? 2.712 19.562 -11.441 1.00 94.75 173 LEU A CA 1
ATOM 1296 C C . LEU A 1 173 ? 3.025 20.683 -12.443 1.00 94.75 173 LEU A C 1
ATOM 1298 O O . LEU A 1 173 ? 2.907 20.456 -13.651 1.00 94.75 173 LEU A O 1
ATOM 1302 N N . LYS A 1 174 ? 3.400 21.875 -11.959 1.00 95.31 174 LYS A N 1
ATOM 1303 C CA . LYS A 1 174 ? 3.777 23.038 -12.786 1.00 95.31 174 LYS A CA 1
ATOM 1304 C C . LYS A 1 174 ? 5.236 23.014 -13.238 1.00 95.31 174 LYS A C 1
ATOM 1306 O O . LYS A 1 174 ? 5.601 23.810 -14.104 1.00 95.31 174 LYS A O 1
ATOM 1311 N N . SER A 1 175 ? 6.063 22.159 -12.641 1.00 94.94 175 SER A N 1
ATOM 1312 C CA . SER A 1 175 ? 7.464 22.032 -13.023 1.00 94.94 175 SER A CA 1
ATOM 1313 C C . SER A 1 175 ? 7.598 21.564 -14.474 1.00 94.94 175 SER A C 1
ATOM 1315 O O . SER A 1 175 ? 6.786 20.782 -14.967 1.00 94.94 175 SER A O 1
ATOM 1317 N N . GLN A 1 176 ? 8.641 22.050 -15.149 1.00 93.00 176 GLN A N 1
ATOM 1318 C CA . GLN A 1 176 ? 9.050 21.547 -16.464 1.00 93.00 176 GLN A CA 1
ATOM 1319 C C . GLN A 1 176 ? 9.969 20.325 -16.354 1.00 93.00 176 GLN A C 1
ATOM 1321 O O . GLN A 1 176 ? 10.211 19.662 -17.359 1.00 93.00 176 GLN A O 1
ATOM 1326 N N . ASP A 1 177 ? 10.487 20.040 -15.156 1.00 93.31 177 ASP A N 1
ATOM 1327 C CA . ASP A 1 177 ? 11.233 18.814 -14.894 1.00 93.31 177 ASP A CA 1
ATOM 1328 C C . ASP A 1 177 ? 10.269 17.615 -14.992 1.00 93.31 177 ASP A C 1
ATOM 1330 O O . ASP A 1 177 ? 9.292 17.565 -14.232 1.00 93.31 177 ASP A O 1
ATOM 1334 N N . PRO A 1 178 ? 10.502 16.669 -15.924 1.00 88.88 178 PRO A N 1
ATOM 1335 C CA . PRO A 1 178 ? 9.640 15.507 -16.105 1.00 88.88 178 PRO A CA 1
ATOM 1336 C C . PRO A 1 178 ? 9.555 14.620 -14.853 1.00 88.88 178 PRO A C 1
ATOM 1338 O O . PRO A 1 178 ? 8.530 13.965 -14.665 1.00 88.88 178 PRO A O 1
ATOM 1341 N N . ASP A 1 179 ? 10.566 14.643 -13.980 1.00 91.38 179 ASP A N 1
ATOM 1342 C CA . ASP A 1 179 ? 10.637 13.801 -12.782 1.00 91.38 179 ASP A CA 1
ATOM 1343 C C . ASP A 1 179 ? 10.132 14.517 -11.515 1.00 91.38 179 ASP A C 1
ATOM 1345 O O . ASP A 1 179 ? 10.090 13.927 -10.435 1.00 91.38 179 ASP A O 1
ATOM 1349 N N . ALA A 1 180 ? 9.695 15.780 -11.612 1.00 92.88 180 ALA A N 1
ATOM 1350 C CA . ALA A 1 180 ? 9.252 16.558 -10.450 1.00 92.88 180 ALA A CA 1
ATOM 1351 C C . ALA A 1 180 ? 8.066 15.927 -9.702 1.00 92.88 180 ALA A C 1
ATOM 1353 O O . ALA A 1 180 ? 7.979 16.034 -8.478 1.00 92.88 180 ALA A O 1
ATOM 1354 N N . ALA A 1 181 ? 7.150 15.272 -10.423 1.00 92.19 181 ALA A N 1
ATOM 1355 C CA . ALA A 1 181 ? 6.024 14.567 -9.814 1.00 92.19 181 ALA A CA 1
ATOM 1356 C C . ALA A 1 181 ? 6.505 13.351 -9.009 1.00 92.19 181 ALA A C 1
ATOM 1358 O O . ALA A 1 181 ? 6.150 13.217 -7.840 1.00 92.19 181 ALA A O 1
ATOM 1359 N N . SER A 1 182 ? 7.375 12.530 -9.598 1.00 90.56 182 SER A N 1
ATOM 1360 C CA . SER A 1 182 ? 7.976 11.363 -8.948 1.00 90.56 182 SER A CA 1
ATOM 1361 C C . SER A 1 182 ? 8.768 11.769 -7.700 1.00 90.56 182 SER A C 1
ATOM 1363 O O . SER A 1 182 ? 8.543 11.237 -6.615 1.00 90.56 182 SER A O 1
ATOM 1365 N N . GLN A 1 183 ? 9.615 12.799 -7.807 1.00 90.19 183 GLN A N 1
ATOM 1366 C CA . GLN A 1 183 ? 10.389 13.336 -6.679 1.00 90.19 183 GLN A CA 1
ATOM 1367 C C . GLN A 1 183 ? 9.488 13.846 -5.540 1.00 90.19 183 GLN A C 1
ATOM 1369 O O . GLN A 1 183 ? 9.797 13.668 -4.356 1.00 90.19 183 GLN A O 1
ATOM 1374 N N . PHE A 1 184 ? 8.358 14.477 -5.877 1.00 90.88 184 PHE A N 1
ATOM 1375 C CA . PHE A 1 184 ? 7.390 14.929 -4.881 1.00 90.88 184 PHE A CA 1
ATOM 1376 C C . PHE A 1 184 ? 6.723 13.753 -4.158 1.00 90.88 184 PHE A C 1
ATOM 1378 O O . PHE A 1 184 ? 6.616 13.796 -2.932 1.00 90.88 184 PHE A O 1
ATOM 1385 N N . LEU A 1 185 ? 6.337 12.694 -4.879 1.00 89.12 185 LEU A N 1
ATOM 1386 C CA . LEU A 1 185 ? 5.770 11.479 -4.282 1.00 89.12 185 LEU A CA 1
ATOM 1387 C C . LEU A 1 185 ? 6.765 10.760 -3.362 1.00 89.12 185 LEU A C 1
ATOM 1389 O O . LEU A 1 185 ? 6.369 10.276 -2.305 1.00 89.12 185 LEU A O 1
ATOM 1393 N N . GLU A 1 186 ? 8.049 10.725 -3.722 1.00 86.12 186 GLU A N 1
ATOM 1394 C CA . GLU A 1 186 ? 9.078 10.049 -2.923 1.00 86.12 186 GLU A CA 1
ATOM 1395 C C . GLU A 1 186 ? 9.394 10.756 -1.598 1.00 86.12 186 GLU A C 1
ATOM 1397 O O . GLU A 1 186 ? 9.637 10.094 -0.587 1.00 86.12 186 GLU A O 1
ATOM 1402 N N . LYS A 1 187 ? 9.450 12.094 -1.592 1.00 78.44 187 LYS A N 1
ATOM 1403 C CA . LYS A 1 187 ? 9.941 12.871 -0.432 1.00 78.44 187 LYS A CA 1
ATOM 1404 C C . LYS A 1 187 ? 9.053 14.053 -0.063 1.00 78.44 187 LYS A C 1
ATOM 1406 O O . LYS A 1 187 ? 8.755 14.261 1.113 1.00 78.44 187 LYS A O 1
ATOM 1411 N N . GLY A 1 188 ? 8.576 14.785 -1.067 1.00 68.44 188 GLY A N 1
ATOM 1412 C CA . GLY A 1 188 ? 7.819 16.024 -0.889 1.00 68.44 188 GLY A CA 1
ATOM 1413 C C . GLY A 1 188 ? 6.527 15.874 -0.081 1.00 68.44 188 GLY A C 1
ATOM 1414 O O . GLY A 1 188 ? 6.192 16.779 0.680 1.00 68.44 188 GLY A O 1
ATOM 1415 N N . VAL A 1 189 ? 5.828 14.736 -0.169 1.00 66.94 189 VAL A N 1
ATOM 1416 C CA . VAL A 1 189 ? 4.610 14.478 0.630 1.00 66.94 189 VAL A CA 1
ATOM 1417 C C . VAL A 1 189 ? 4.906 14.463 2.131 1.00 66.94 189 VAL A C 1
ATOM 1419 O O . VAL A 1 189 ? 4.176 15.064 2.919 1.00 66.94 189 VAL A O 1
ATOM 1422 N N . THR A 1 190 ? 5.995 13.809 2.541 1.00 72.94 190 THR A N 1
ATOM 1423 C CA . THR A 1 190 ? 6.373 13.737 3.960 1.00 72.94 190 THR A CA 1
ATOM 1424 C C . THR A 1 190 ? 6.797 15.113 4.454 1.00 72.94 190 THR A C 1
ATOM 1426 O O . THR A 1 190 ? 6.274 15.576 5.468 1.00 72.94 190 THR A O 1
ATOM 1429 N N . ASP A 1 191 ? 7.658 15.793 3.694 1.00 74.62 191 ASP A N 1
ATOM 1430 C CA . ASP A 1 191 ? 8.215 17.101 4.050 1.00 74.62 191 ASP A CA 1
ATOM 1431 C C . ASP A 1 191 ? 7.131 18.184 4.182 1.00 74.62 191 ASP A C 1
ATOM 1433 O O . ASP A 1 191 ? 7.161 18.989 5.112 1.00 74.62 191 ASP A O 1
ATOM 1437 N N . THR A 1 192 ? 6.130 18.173 3.297 1.00 73.50 192 THR A N 1
ATOM 1438 C CA . THR A 1 192 ? 5.010 19.134 3.329 1.00 73.50 192 THR A CA 1
ATOM 1439 C C . THR A 1 192 ? 3.977 18.833 4.413 1.00 73.50 192 THR A C 1
ATOM 1441 O O . THR A 1 192 ? 3.253 19.729 4.832 1.00 73.50 192 THR A O 1
ATOM 1444 N N . SER A 1 193 ? 3.917 17.600 4.920 1.00 69.12 193 SER A N 1
ATOM 1445 C CA . SER A 1 193 ? 2.942 17.200 5.944 1.00 69.12 193 SER A CA 1
ATOM 1446 C C . SER A 1 193 ? 3.389 17.464 7.388 1.00 69.12 193 SER A C 1
ATOM 1448 O O . SER A 1 193 ? 2.599 17.270 8.313 1.00 69.12 193 SER A O 1
ATOM 1450 N N . VAL A 1 194 ? 4.644 17.879 7.611 1.00 75.00 194 VAL A N 1
ATOM 1451 C CA . VAL A 1 194 ? 5.254 17.955 8.952 1.00 75.00 194 VAL A CA 1
ATOM 1452 C C . VAL A 1 194 ? 4.467 18.865 9.895 1.00 75.00 194 VAL A C 1
ATOM 1454 O O . VAL A 1 194 ? 4.113 18.440 10.996 1.00 75.00 194 VAL A O 1
ATOM 1457 N N . GLU A 1 195 ? 4.165 20.095 9.483 1.00 71.06 195 GLU A N 1
ATOM 1458 C CA . GLU A 1 195 ? 3.487 21.067 10.349 1.00 71.06 195 GLU A CA 1
ATOM 1459 C C . GLU A 1 195 ? 2.030 20.671 10.627 1.00 71.06 195 GLU A C 1
ATOM 1461 O O . GLU A 1 195 ? 1.586 20.687 11.777 1.00 71.06 195 GLU A O 1
ATOM 1466 N N . GLU A 1 196 ? 1.312 20.190 9.613 1.00 68.81 196 GLU A N 1
ATOM 1467 C CA . GLU A 1 196 ? -0.059 19.692 9.757 1.00 68.81 196 GLU A CA 1
ATOM 1468 C C . GLU A 1 196 ? -0.133 18.464 10.685 1.00 68.81 196 GLU A C 1
ATOM 1470 O O . GLU A 1 196 ? -1.001 18.371 11.558 1.00 68.81 196 GLU A O 1
ATOM 1475 N N . ASN A 1 197 ? 0.811 17.526 10.552 1.00 75.69 197 ASN A N 1
ATOM 1476 C CA . ASN A 1 197 ? 0.896 16.349 11.414 1.00 75.69 197 ASN A CA 1
ATOM 1477 C C . ASN A 1 197 ? 1.197 16.735 12.864 1.00 75.69 197 ASN A C 1
ATOM 1479 O O . ASN A 1 197 ? 0.612 16.153 13.778 1.00 75.69 197 ASN A O 1
ATOM 1483 N N . ARG A 1 198 ? 2.043 17.747 13.097 1.00 76.44 198 ARG A N 1
ATOM 1484 C CA . ARG A 1 198 ? 2.285 18.280 14.447 1.00 76.44 198 ARG A CA 1
ATOM 1485 C C . ARG A 1 198 ? 0.990 18.811 15.059 1.00 76.44 198 ARG A C 1
ATOM 1487 O O . ARG A 1 198 ? 0.661 18.423 16.177 1.00 76.44 198 ARG A O 1
ATOM 1494 N N . VAL A 1 199 ? 0.224 19.627 14.331 1.00 79.75 199 VAL A N 1
ATOM 1495 C CA . VAL A 1 199 ? -1.071 20.154 14.806 1.00 79.75 199 VAL A CA 1
ATOM 1496 C C . VAL A 1 199 ? -2.061 19.026 15.118 1.00 79.75 199 VAL A C 1
ATOM 1498 O O . VAL A 1 199 ? -2.691 19.035 16.180 1.00 79.75 199 VAL A O 1
ATOM 1501 N N . LYS A 1 200 ? -2.173 18.021 14.239 1.00 77.25 200 LYS A N 1
ATOM 1502 C CA . LYS A 1 200 ? -3.052 16.858 14.454 1.00 77.25 200 LYS A CA 1
ATOM 1503 C C . LYS A 1 200 ? -2.660 16.063 15.695 1.00 77.25 200 LYS A C 1
ATOM 1505 O O . LYS A 1 200 ? -3.526 15.752 16.506 1.00 77.25 200 LYS A O 1
ATOM 1510 N N . VAL A 1 201 ? -1.372 15.778 15.880 1.00 81.25 201 VAL A N 1
ATOM 1511 C CA . VAL A 1 201 ? -0.876 15.075 17.073 1.00 81.25 201 VAL A CA 1
ATOM 1512 C C . VAL A 1 201 ? -1.178 15.876 18.340 1.00 81.25 201 VAL A C 1
ATOM 1514 O O . VAL A 1 201 ? -1.688 15.304 19.300 1.00 81.25 201 VAL A O 1
ATOM 1517 N N . PHE A 1 202 ? -0.954 17.195 18.343 1.00 80.50 202 PHE A N 1
ATOM 1518 C CA . PHE A 1 202 ? -1.300 18.040 19.492 1.00 80.50 202 PHE A CA 1
ATOM 1519 C C . PHE A 1 202 ? -2.803 18.072 19.788 1.00 80.50 202 PHE A C 1
ATOM 1521 O O . PHE A 1 202 ? -3.178 18.147 20.950 1.00 80.50 202 PHE A O 1
ATOM 1528 N N . THR A 1 203 ? -3.654 17.967 18.768 1.00 76.12 203 THR A N 1
ATOM 1529 C CA . THR A 1 203 ? -5.115 17.915 18.937 1.00 76.12 203 THR A CA 1
ATOM 1530 C C . THR A 1 203 ? -5.589 16.562 19.473 1.00 76.12 203 THR A C 1
ATOM 1532 O O . THR A 1 203 ? -6.586 16.500 20.176 1.00 76.12 203 THR A O 1
ATOM 1535 N N . ILE A 1 204 ? -4.893 15.467 19.152 1.00 79.62 204 ILE A N 1
ATOM 1536 C CA . ILE A 1 204 ? -5.205 14.131 19.687 1.00 79.62 204 ILE A CA 1
ATOM 1537 C C . ILE A 1 204 ? -4.748 13.998 21.149 1.00 79.62 204 ILE A C 1
ATOM 1539 O O . ILE A 1 204 ? -5.359 13.260 21.918 1.00 79.62 204 ILE A O 1
ATOM 1543 N N . LEU A 1 205 ? -3.655 14.673 21.521 1.00 77.38 205 LEU A N 1
ATOM 1544 C CA . LEU A 1 205 ? -3.051 14.592 22.856 1.00 77.38 205 LEU A CA 1
ATOM 1545 C C . LEU A 1 205 ? -3.562 15.645 23.857 1.00 77.38 205 LEU A C 1
ATOM 1547 O O . LEU A 1 205 ? -3.251 15.521 25.042 1.00 77.38 205 LEU A O 1
ATOM 1551 N N . GLY A 1 206 ? -4.265 16.681 23.392 1.00 57.72 206 GLY A N 1
ATOM 1552 C CA . GLY A 1 206 ? -4.835 17.758 24.213 1.00 57.72 206 GLY A CA 1
ATOM 1553 C C . GLY A 1 206 ? -6.306 17.537 24.520 1.00 57.72 206 GLY A C 1
ATOM 1554 O O . GLY A 1 206 ? -6.704 17.870 25.658 1.00 57.72 206 GLY A O 1
#

Foldseek 3Di:
DVVVVVVVVVVVVVVVVVVVVVVVVVVVVVVVVVVVVVVVVVVVVVVVVVVVVVVVVVVVVVVVVVVVVVVVVVVVLVVLLVVLLVQLLVCLVVVVLVRNLVSLLVSLVSQCPPPQPQQNVLSVVLNVPDSVSSSCSSPPRNVLSVLVSLLVVLVVCLVPDDPQSVVQSVVLNPDPPSCSSVVCVVPVNVVSCVVVVVVVVVVVVD